Protein AF-W2PLC4-F1 (afdb_monomer_lite)

pLDDT: mean 83.13, std 13.4, range [34.53, 96.44]

Secondary structure (DSSP, 8-state):
--S--HHHHHHHHHHHHHHHHHHSS-SSSPPPSS-HHHHHHHHHHHHHH-S-HHHHHHTTT--HHHHHHHHHHHHHHHHHHHIIIIIIHHHHHT-HHHHHHTT-S-SS-TTEEEE------SS---SS-HHHHHHHHHHTTBPPTTTTTS----TTTTT-TTB-EEE--GGGTTGGGTS-EE-PPPPPTT-SS--HHHHHHHHHHHHHHHHHHT-

Organism: Phytophthora nicotianae (strain INRA-310) (NCBI:txid761204)

Foldseek 3Di:
DAPDDPVRLVVVCVLCVVQQVVPAQDDDDDGDPDDSSVLVVLLRQCLRVVDQLVVSCVVVVHDSVVNVVSSVVNCVSCVVVCCVCVPVVVLVVDALVNCVVVVNAQDLASLAPEEDDDPPPPNDQPPDDPVVSVCVVFVSFFHDPVRLPPDHPGPPCVVVSRGGEYLYEPVPPPCVVVGRYQYQDDDDVPDPDDDPVSVVSNVSSVVSNVVVVPD

Sequence (215 aa):
MCNFAPIEFERLWELSEDHVLSKWGVGRGKKCKTSPKDVLFMMLAALKHCGNWETVSSMFDMDASAFQKMIKKYIDMYEPFLYTHLVKGHEALWSMKKITVIGHAFANYPCARYATDVTFQHAVRPTGNFHEVMKYFITSVAKQQDEGTLYDDGPDVDNFEAFWGVLVDNGYQGLGDEYRTIQPKKKAKGKLTLSPSERDENDKITHDRVIVENF

Radius of gyration: 21.79 Å; chains: 1; bounding box: 50×40×66 Å

Structure (mmCIF, N/CA/C/O backbone):
data_AF-W2PLC4-F1
#
_entry.id   AF-W2PLC4-F1
#
loop_
_atom_site.group_PDB
_atom_site.id
_atom_site.type_symbol
_atom_site.label_atom_id
_atom_site.label_alt_id
_atom_site.label_comp_id
_atom_site.label_asym_id
_atom_site.label_entity_id
_atom_site.label_seq_id
_atom_site.pdbx_PDB_ins_code
_atom_site.Cartn_x
_atom_site.Cartn_y
_atom_site.Cartn_z
_atom_site.occupancy
_atom_site.B_iso_or_equiv
_atom_site.auth_seq_id
_atom_site.auth_comp_id
_atom_site.auth_asym_id
_atom_site.auth_atom_id
_atom_site.pdbx_PDB_model_num
ATOM 1 N N . MET A 1 1 ? -19.221 7.335 2.565 1.00 65.69 1 MET A N 1
ATOM 2 C CA . MET A 1 1 ? -18.456 7.466 3.824 1.00 65.69 1 MET A CA 1
ATOM 3 C C . MET A 1 1 ? -17.093 6.794 3.704 1.00 65.69 1 MET A C 1
ATOM 5 O O . MET A 1 1 ? -16.105 7.441 4.001 1.00 65.69 1 MET A O 1
ATOM 9 N N . CYS A 1 2 ? -16.991 5.572 3.172 1.00 75.06 2 CYS A N 1
ATOM 10 C CA . CYS A 1 2 ? -15.728 4.994 2.686 1.00 75.06 2 CYS A CA 1
ATOM 11 C C . CYS A 1 2 ? -15.908 4.438 1.257 1.00 75.06 2 CYS A C 1
ATOM 13 O O . CYS A 1 2 ? -17.041 4.334 0.788 1.00 75.06 2 CYS A O 1
ATOM 15 N N . ASN A 1 3 ? -14.809 4.137 0.558 1.00 83.75 3 ASN A N 1
ATOM 16 C CA . ASN A 1 3 ? -14.821 3.623 -0.823 1.00 83.75 3 ASN A CA 1
ATOM 17 C C . ASN A 1 3 ? -14.897 2.082 -0.904 1.00 83.75 3 ASN A C 1
ATOM 19 O O . ASN A 1 3 ? -14.655 1.530 -1.967 1.00 83.75 3 ASN A O 1
ATOM 23 N N . PHE A 1 4 ? -15.205 1.398 0.200 1.00 85.69 4 PHE A N 1
ATOM 24 C CA . PHE A 1 4 ? -15.291 -0.062 0.238 1.00 85.69 4 PHE A CA 1
ATOM 25 C C . PHE A 1 4 ? -16.690 -0.522 -0.175 1.00 85.69 4 PHE A C 1
ATOM 27 O O . PHE A 1 4 ? -17.692 -0.047 0.369 1.00 85.69 4 PHE A O 1
ATOM 34 N N . ALA A 1 5 ? -16.765 -1.491 -1.083 1.00 91.50 5 ALA A N 1
ATOM 35 C CA . ALA A 1 5 ? -17.963 -2.292 -1.263 1.00 91.50 5 ALA A CA 1
ATOM 36 C C . ALA A 1 5 ? -18.246 -3.104 0.018 1.00 91.50 5 ALA A C 1
ATOM 38 O O . ALA A 1 5 ? -17.311 -3.448 0.750 1.00 91.50 5 ALA A O 1
ATOM 39 N N . PRO A 1 6 ? -19.510 -3.481 0.291 1.00 92.56 6 PRO A N 1
ATOM 40 C CA . PRO A 1 6 ? -19.850 -4.240 1.495 1.00 92.56 6 PRO A CA 1
ATOM 41 C C . PRO A 1 6 ? -18.998 -5.501 1.673 1.00 92.56 6 PRO A C 1
ATOM 43 O O . PRO A 1 6 ? -18.487 -5.749 2.757 1.00 92.56 6 PRO A O 1
ATOM 46 N N . ILE A 1 7 ? -18.760 -6.251 0.593 1.00 93.44 7 ILE A N 1
ATOM 47 C CA . ILE A 1 7 ? -17.943 -7.470 0.635 1.00 93.44 7 ILE A CA 1
ATOM 48 C C . ILE A 1 7 ? -16.467 -7.202 0.959 1.00 93.44 7 ILE A C 1
ATOM 50 O O . ILE A 1 7 ? -15.821 -8.012 1.614 1.00 93.44 7 ILE A O 1
ATOM 54 N N . GLU A 1 8 ? -15.920 -6.070 0.519 1.00 93.12 8 GLU A N 1
ATOM 55 C CA . GLU A 1 8 ? -14.532 -5.699 0.804 1.00 93.12 8 GLU A CA 1
ATOM 56 C C . GLU A 1 8 ? -14.377 -5.300 2.270 1.00 93.12 8 GLU A C 1
ATOM 58 O O . GLU A 1 8 ? -13.401 -5.677 2.917 1.00 93.12 8 GLU A O 1
ATOM 63 N N . PHE A 1 9 ? -15.370 -4.589 2.811 1.00 94.94 9 PHE A N 1
ATOM 64 C CA . PHE A 1 9 ? -15.421 -4.264 4.230 1.00 94.94 9 PHE A CA 1
ATOM 65 C C . PHE A 1 9 ? -15.546 -5.521 5.098 1.00 94.94 9 PHE A C 1
ATOM 67 O O . PHE A 1 9 ? -14.828 -5.647 6.088 1.00 94.94 9 PHE A O 1
ATOM 74 N N . GLU A 1 10 ? -16.405 -6.468 4.713 1.00 96.25 10 GLU A N 1
ATOM 75 C CA . GLU A 1 10 ? -16.546 -7.740 5.428 1.00 96.25 10 GLU A CA 1
ATOM 76 C C . GLU A 1 10 ? -15.239 -8.535 5.432 1.00 96.25 10 GLU A C 1
ATOM 78 O O . GLU A 1 10 ? -14.791 -8.952 6.493 1.00 96.25 10 GLU A O 1
ATOM 83 N N . ARG A 1 11 ? -14.548 -8.642 4.291 1.00 95.06 11 ARG A N 1
ATOM 84 C CA . ARG A 1 11 ? -13.235 -9.307 4.221 1.00 95.06 11 ARG A CA 1
ATOM 85 C C . ARG A 1 11 ? -12.191 -8.655 5.124 1.00 95.06 11 ARG A C 1
ATOM 87 O O . ARG A 1 11 ? -11.394 -9.350 5.748 1.00 95.06 11 ARG A O 1
ATOM 94 N N . LEU A 1 12 ? -12.179 -7.323 5.200 1.00 94.25 12 LEU A N 1
ATOM 95 C CA . LEU A 1 12 ? -11.273 -6.599 6.092 1.00 94.25 12 LEU A CA 1
ATOM 96 C C . LEU A 1 12 ? -11.616 -6.847 7.570 1.00 94.25 12 LEU A C 1
ATOM 98 O O . LEU A 1 12 ? -10.715 -6.994 8.402 1.00 94.25 12 LEU A O 1
ATOM 102 N N . TRP A 1 13 ? -12.907 -6.907 7.902 1.00 96.12 13 TRP A N 1
ATOM 103 C CA . TRP A 1 13 ? -13.355 -7.272 9.241 1.00 96.12 13 TRP A CA 1
ATOM 104 C C . TRP A 1 13 ? -12.944 -8.705 9.585 1.00 96.12 13 TRP A C 1
ATOM 106 O O . TRP A 1 13 ? -12.234 -8.885 10.565 1.00 96.12 13 TRP A O 1
ATOM 116 N N . GLU A 1 14 ? -13.287 -9.691 8.755 1.00 96.44 14 GLU A N 1
ATOM 117 C CA . GLU A 1 14 ? -12.943 -11.110 8.942 1.00 96.44 14 GLU A CA 1
ATOM 118 C C . GLU A 1 14 ? -11.436 -11.323 9.129 1.00 96.44 14 GLU A C 1
ATOM 120 O O . GLU A 1 14 ? -11.017 -12.062 10.016 1.00 96.44 14 GLU A O 1
ATOM 125 N N . LEU A 1 15 ? -10.606 -10.622 8.348 1.00 95.00 15 LEU A N 1
ATOM 126 C CA . LEU A 1 15 ? -9.149 -10.673 8.483 1.00 95.00 15 LEU A CA 1
ATOM 127 C C . LEU A 1 15 ? -8.672 -10.260 9.884 1.00 95.00 15 LEU A C 1
ATOM 129 O O . LEU A 1 15 ? -7.647 -10.747 10.354 1.00 95.00 15 LEU A O 1
ATOM 133 N N . SER A 1 16 ? -9.366 -9.321 10.525 1.00 95.31 16 SER A N 1
ATOM 134 C CA . SER A 1 16 ? -8.874 -8.618 11.711 1.00 95.31 16 SER A CA 1
ATOM 135 C C . SER A 1 16 ? -9.719 -8.808 12.969 1.00 95.31 16 SER A C 1
ATOM 137 O O . SER A 1 16 ? -9.321 -8.341 14.037 1.00 95.31 16 SER A O 1
ATOM 139 N N . GLU A 1 17 ? -10.848 -9.506 12.872 1.00 95.69 17 GLU A N 1
ATOM 140 C CA . GLU A 1 17 ? -11.846 -9.661 13.929 1.00 95.69 17 GLU A CA 1
ATOM 141 C C . GLU A 1 17 ? -11.224 -10.190 15.223 1.00 95.69 17 GLU A C 1
ATOM 143 O O . GLU A 1 17 ? -11.310 -9.528 16.259 1.00 95.69 1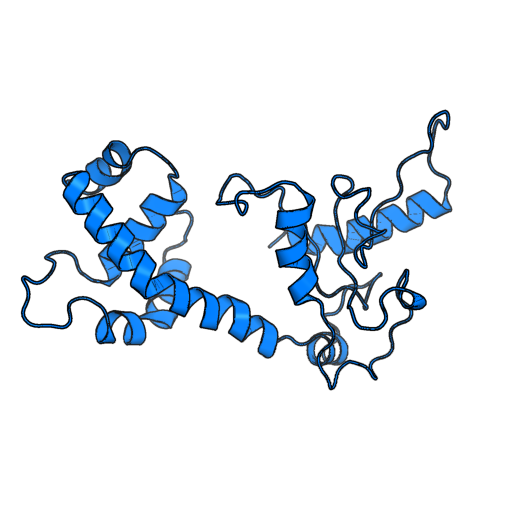7 GLU A O 1
ATOM 148 N N . ASP A 1 18 ? -10.506 -11.312 15.157 1.00 95.38 18 ASP A N 1
ATOM 149 C CA . ASP A 1 18 ? -9.844 -11.914 16.320 1.00 95.38 18 ASP A CA 1
ATOM 150 C C . ASP A 1 18 ? -8.855 -10.945 16.987 1.00 95.38 18 ASP A C 1
ATOM 152 O O . ASP A 1 18 ? -8.790 -10.820 18.218 1.00 95.38 18 ASP A O 1
ATOM 156 N N . HIS A 1 19 ? -8.101 -10.199 16.176 1.00 95.56 19 HIS A N 1
ATOM 157 C CA . HIS A 1 19 ? -7.166 -9.202 16.680 1.00 95.56 19 HIS A CA 1
ATOM 158 C C . HIS A 1 19 ? -7.904 -8.073 17.403 1.00 95.56 19 HIS A C 1
ATOM 160 O O . HIS A 1 19 ? -7.582 -7.752 18.549 1.00 95.56 19 HIS A O 1
ATOM 166 N N . VAL A 1 20 ? -8.924 -7.502 16.762 1.00 95.25 20 VAL A N 1
ATOM 167 C CA . VAL A 1 20 ? -9.714 -6.404 17.318 1.00 95.25 20 VAL A CA 1
ATOM 168 C C . VAL A 1 20 ? -10.407 -6.844 18.604 1.00 95.25 20 VAL A C 1
ATOM 170 O O . VAL A 1 20 ? -10.318 -6.137 19.605 1.00 95.25 20 VAL A O 1
ATOM 173 N N . LEU A 1 21 ? -11.055 -8.009 18.628 1.00 93.12 21 LEU A N 1
ATOM 174 C CA . LEU A 1 21 ? -11.776 -8.503 19.803 1.00 93.12 21 LEU A CA 1
ATOM 175 C C . LEU A 1 21 ? -10.843 -8.822 20.980 1.00 93.12 21 LEU A C 1
ATOM 177 O O . LEU A 1 21 ? -11.229 -8.633 22.134 1.00 93.12 21 LEU A O 1
ATOM 181 N N . SER A 1 22 ? -9.600 -9.237 20.713 1.00 93.69 22 SER A N 1
ATOM 182 C CA . SER A 1 22 ? -8.605 -9.497 21.764 1.00 93.69 22 SER A CA 1
ATOM 183 C C . SER A 1 22 ? -7.968 -8.231 22.359 1.00 93.69 22 SER A C 1
ATOM 185 O O . SER A 1 22 ? -7.401 -8.284 23.453 1.00 93.69 22 SER A O 1
ATOM 187 N N . LYS A 1 23 ? -8.042 -7.087 21.664 1.00 92.38 23 LYS A N 1
ATOM 188 C CA . LYS A 1 23 ? -7.308 -5.851 22.012 1.00 92.38 23 LYS A CA 1
ATOM 189 C C . LYS A 1 23 ? -8.212 -4.656 22.306 1.00 92.38 23 LYS A C 1
ATOM 191 O O . LYS A 1 23 ? -7.836 -3.768 23.074 1.00 92.38 23 LYS A O 1
ATOM 196 N N . TRP A 1 24 ? -9.394 -4.592 21.704 1.00 91.00 24 TRP A N 1
ATOM 197 C CA . TRP A 1 24 ? -10.309 -3.462 21.816 1.00 91.00 24 TRP A CA 1
ATOM 198 C C . TRP A 1 24 ? -11.347 -3.678 22.913 1.00 91.00 24 TRP A C 1
ATOM 200 O O . TRP A 1 24 ? -11.981 -4.721 23.012 1.00 91.00 24 TRP A O 1
ATOM 210 N N . GLY A 1 25 ? -11.555 -2.661 23.754 1.00 82.75 25 GLY A N 1
ATOM 211 C CA . GLY A 1 25 ? -12.550 -2.733 24.831 1.00 82.75 25 GLY A CA 1
ATOM 212 C C . GLY A 1 25 ? -12.204 -3.722 25.953 1.00 82.75 25 GLY A C 1
ATOM 213 O O . GLY A 1 25 ? -13.050 -3.980 26.811 1.00 82.75 25 GLY A O 1
ATOM 214 N N . VAL A 1 26 ? -10.972 -4.239 25.973 1.00 80.50 26 VAL A N 1
ATOM 215 C CA . VAL A 1 26 ? -10.443 -5.082 27.049 1.00 80.50 26 VAL A CA 1
ATOM 216 C C . VAL A 1 26 ? -10.025 -4.225 28.251 1.00 80.50 26 VAL A C 1
ATOM 218 O O . VAL A 1 26 ? -9.486 -3.127 28.099 1.00 80.50 26 VAL A O 1
ATOM 221 N N . GLY A 1 27 ? -10.303 -4.704 29.467 1.00 75.44 27 GLY A N 1
ATOM 222 C CA . GLY A 1 27 ? -9.963 -4.026 30.725 1.00 75.44 27 GLY A CA 1
ATOM 223 C C . GLY A 1 27 ? -11.170 -3.609 31.575 1.00 75.44 27 GLY A C 1
ATOM 224 O O . GLY A 1 27 ? -12.320 -3.900 31.259 1.00 75.44 27 GLY A O 1
ATOM 225 N N . ARG A 1 28 ? -10.892 -2.940 32.703 1.00 69.56 28 ARG A N 1
ATOM 226 C CA . ARG A 1 28 ? -11.896 -2.585 33.733 1.00 69.56 28 ARG A CA 1
ATOM 227 C C . ARG A 1 28 ? -12.587 -1.230 33.511 1.00 69.56 28 ARG A C 1
ATOM 229 O O . ARG A 1 28 ? -13.390 -0.813 34.339 1.00 69.56 28 ARG A O 1
ATOM 236 N N . GLY A 1 29 ? -12.249 -0.520 32.435 1.00 72.50 29 GLY A N 1
ATOM 237 C CA . GLY A 1 29 ? -12.806 0.799 32.129 1.00 72.50 29 GLY A CA 1
ATOM 238 C C . GLY A 1 29 ? -14.229 0.748 31.567 1.00 72.50 29 GLY A C 1
ATOM 239 O O . GLY A 1 29 ? -14.753 -0.310 31.219 1.00 72.50 29 GLY A O 1
ATOM 240 N N . LYS A 1 30 ? -14.849 1.926 31.428 1.00 75.00 30 LYS A N 1
ATOM 241 C CA . LYS A 1 30 ? -16.143 2.078 30.750 1.00 75.00 30 LYS A CA 1
ATOM 242 C C . LYS A 1 30 ? -16.048 1.531 29.322 1.00 75.00 30 LYS A C 1
ATOM 244 O O . LYS A 1 30 ? -15.222 1.997 28.537 1.00 75.00 30 LYS A O 1
ATOM 249 N N . LYS A 1 31 ? -16.905 0.564 28.990 1.00 75.50 31 LYS A N 1
ATOM 250 C CA . LYS A 1 31 ? -16.971 -0.014 27.643 1.00 75.50 31 LYS A CA 1
ATOM 251 C C . LYS A 1 31 ? -17.483 1.016 26.634 1.00 75.50 31 LYS A C 1
ATOM 253 O O . LYS A 1 31 ? -18.339 1.843 26.959 1.00 75.50 31 LYS A O 1
ATOM 258 N N . CYS A 1 32 ? -16.943 0.963 25.416 1.00 77.00 32 CYS A N 1
ATOM 259 C CA . CYS A 1 32 ? -17.459 1.754 24.305 1.00 77.00 32 CYS A CA 1
ATOM 260 C C . CYS A 1 32 ? -18.876 1.271 23.961 1.00 77.00 32 CYS A C 1
ATOM 262 O O . CYS A 1 32 ? -19.129 0.068 23.992 1.00 77.00 32 CYS A O 1
ATOM 264 N N . LYS A 1 33 ? -19.798 2.197 23.675 1.00 84.06 33 LYS A N 1
ATOM 265 C CA . LYS A 1 33 ? -21.169 1.850 23.259 1.00 84.06 33 LYS A CA 1
ATOM 266 C C . LYS A 1 33 ? -21.223 1.357 21.811 1.00 84.06 33 LYS A C 1
ATOM 268 O O . LYS A 1 33 ? -22.111 0.593 21.462 1.00 84.06 33 LYS A O 1
ATOM 273 N N . THR A 1 34 ? -20.278 1.815 21.000 1.00 89.19 34 THR A N 1
ATOM 274 C CA . THR A 1 34 ? -20.124 1.475 19.588 1.00 89.19 34 THR A CA 1
ATOM 275 C C . THR A 1 34 ? -19.432 0.123 19.454 1.00 89.19 34 THR A C 1
ATOM 277 O O . THR A 1 34 ? -18.439 -0.126 20.150 1.00 89.19 34 THR A O 1
ATOM 280 N N . SER A 1 35 ? -19.938 -0.751 18.578 1.00 92.88 35 SER A N 1
ATOM 281 C CA . SER A 1 35 ? -19.323 -2.063 18.367 1.00 92.88 35 SER A CA 1
ATOM 282 C C . SER A 1 35 ? -17.926 -1.914 17.740 1.00 92.88 35 SER A C 1
ATOM 284 O O . SER A 1 35 ? -17.678 -0.943 17.024 1.00 92.88 35 SER A O 1
ATOM 286 N N . PRO A 1 36 ? -16.983 -2.845 17.974 1.00 94.44 36 PRO A N 1
ATOM 287 C CA . PRO A 1 36 ? -15.637 -2.731 17.410 1.00 94.44 36 PRO A CA 1
ATOM 288 C C . PRO A 1 36 ? -15.619 -2.701 15.872 1.00 94.44 36 PRO A C 1
ATOM 290 O O . PRO A 1 36 ? -14.762 -2.032 15.295 1.00 94.44 36 PRO A O 1
ATOM 293 N N . LYS A 1 37 ? -16.581 -3.376 15.227 1.00 95.62 37 LYS A N 1
ATOM 294 C CA . LYS A 1 37 ? -16.782 -3.369 13.772 1.00 95.62 37 LYS A CA 1
ATOM 295 C C . LYS A 1 37 ? -17.304 -2.022 13.270 1.00 95.62 37 LYS A C 1
ATOM 297 O O . LYS A 1 37 ? -16.815 -1.506 12.270 1.00 95.62 37 LYS A O 1
ATOM 302 N N . ASP A 1 38 ? -18.218 -1.392 14.004 1.00 95.19 38 ASP A N 1
ATOM 303 C CA . ASP A 1 38 ? -18.672 -0.037 13.673 1.00 95.19 38 ASP A CA 1
ATOM 304 C C . ASP A 1 38 ? -17.541 0.984 13.849 1.00 95.19 38 ASP A C 1
ATOM 306 O O . ASP A 1 38 ? -17.402 1.893 13.035 1.00 95.19 38 ASP A O 1
ATOM 310 N N . VAL A 1 39 ? -16.682 0.824 14.867 1.00 95.38 39 VAL A N 1
ATOM 311 C CA . VAL A 1 39 ? -15.502 1.693 15.034 1.00 95.38 39 VAL A CA 1
ATOM 312 C C . VAL A 1 39 ? -14.516 1.520 13.871 1.00 95.38 39 VAL A C 1
ATOM 314 O O . VAL A 1 39 ? -13.957 2.521 13.422 1.00 95.38 39 VAL A O 1
ATOM 317 N N . LEU A 1 40 ? -14.348 0.304 13.329 1.00 95.62 40 LEU A N 1
ATOM 318 C CA . LEU A 1 40 ? -13.584 0.083 12.093 1.00 95.62 40 LEU A CA 1
ATOM 319 C C . LEU A 1 40 ? -14.184 0.884 10.930 1.00 95.62 40 LEU A C 1
ATOM 321 O O . LEU A 1 40 ? -13.466 1.622 10.258 1.00 95.62 40 LEU A O 1
ATOM 325 N N . PHE A 1 41 ? -15.500 0.803 10.724 1.00 94.75 41 PHE A N 1
ATOM 326 C CA . PHE A 1 41 ? -16.177 1.566 9.673 1.00 94.75 41 PHE A CA 1
ATOM 327 C C . PHE A 1 41 ? -16.016 3.083 9.855 1.00 94.75 41 PHE A C 1
ATOM 329 O O . PHE A 1 41 ? -15.687 3.796 8.905 1.00 94.75 41 PHE A O 1
ATOM 336 N N . MET A 1 42 ? -16.184 3.581 11.083 1.00 94.69 42 MET A N 1
ATOM 337 C CA . MET A 1 42 ? -15.988 4.994 11.421 1.00 94.69 42 MET A CA 1
ATOM 338 C C . MET A 1 42 ? -14.546 5.451 11.177 1.00 94.69 42 MET A C 1
ATOM 340 O O . MET A 1 42 ? -14.330 6.561 10.691 1.00 94.69 42 MET A O 1
ATOM 344 N N . MET A 1 43 ? -13.557 4.605 11.483 1.00 94.25 43 MET A N 1
ATOM 345 C CA . MET A 1 43 ? -12.146 4.879 11.215 1.00 94.25 43 MET A CA 1
ATOM 346 C C . MET A 1 43 ? -11.887 4.981 9.709 1.00 94.25 43 MET A C 1
ATOM 348 O O . MET A 1 43 ? -11.313 5.974 9.264 1.00 94.25 43 MET A O 1
ATOM 352 N N . LEU A 1 44 ? -12.381 4.029 8.910 1.00 92.75 44 LEU A N 1
ATOM 353 C CA . LEU A 1 44 ? -12.249 4.067 7.449 1.00 92.75 44 LEU A CA 1
ATOM 354 C C . LEU A 1 44 ? -12.939 5.295 6.846 1.00 92.75 44 LEU A C 1
ATOM 356 O O . LEU A 1 44 ? -12.414 5.907 5.917 1.00 92.75 44 LEU A O 1
ATOM 360 N N . ALA A 1 45 ? -14.093 5.689 7.389 1.00 90.62 45 ALA A N 1
ATOM 361 C CA . ALA A 1 45 ? -14.778 6.907 6.978 1.00 90.62 45 ALA A CA 1
ATOM 362 C C . ALA A 1 45 ? -13.966 8.167 7.317 1.00 90.62 45 ALA A C 1
ATOM 364 O O . ALA A 1 45 ? -13.809 9.047 6.470 1.00 90.62 45 ALA A O 1
ATOM 365 N N . ALA A 1 46 ? -13.392 8.236 8.522 1.00 90.75 46 ALA A N 1
ATOM 366 C CA . ALA A 1 46 ? -12.527 9.339 8.929 1.00 90.75 46 ALA A CA 1
ATOM 367 C C . ALA A 1 46 ? -11.277 9.453 8.047 1.00 90.75 46 ALA A C 1
ATOM 369 O O . ALA A 1 46 ? -10.939 10.553 7.610 1.00 90.75 46 ALA A O 1
ATOM 370 N N . LEU A 1 47 ? -10.636 8.323 7.728 1.00 87.81 47 LEU A N 1
ATOM 371 C CA . LEU A 1 47 ? -9.488 8.284 6.823 1.00 87.81 47 LEU A CA 1
ATOM 372 C C . LEU A 1 47 ? -9.867 8.665 5.392 1.00 87.81 47 LEU A C 1
ATOM 374 O O . LEU A 1 47 ? -9.112 9.371 4.740 1.00 87.81 47 LEU A O 1
ATOM 378 N N . LYS A 1 48 ? -11.037 8.257 4.889 1.00 84.94 48 LYS A N 1
ATOM 379 C CA . LYS A 1 48 ? -11.466 8.628 3.533 1.00 84.94 48 LYS A CA 1
ATOM 380 C C . LYS A 1 48 ? -11.730 10.126 3.398 1.00 84.94 48 LYS A C 1
ATOM 382 O O . LYS A 1 48 ? -11.442 10.711 2.355 1.00 84.94 48 LYS A O 1
ATOM 387 N N . HIS A 1 49 ? -12.335 10.726 4.417 1.00 79.69 49 HIS A N 1
ATOM 388 C CA . HIS A 1 49 ? -12.778 12.111 4.354 1.00 79.69 49 HIS A CA 1
ATOM 389 C C . HIS A 1 49 ? -11.687 13.130 4.718 1.00 79.69 49 HIS A C 1
ATOM 391 O O . HIS A 1 49 ? -11.964 14.315 4.553 1.00 79.69 49 HIS A O 1
ATOM 397 N N . CYS A 1 50 ? -10.483 12.688 5.146 1.00 65.75 50 CYS A N 1
ATOM 398 C CA . CYS A 1 50 ? -9.242 13.470 5.359 1.00 65.75 50 CYS A CA 1
ATOM 399 C C . CYS A 1 50 ? -9.459 14.952 5.725 1.00 65.75 50 CYS A C 1
ATOM 401 O O . CYS A 1 50 ? -8.825 15.850 5.173 1.00 65.75 50 CYS A O 1
ATOM 403 N N . GLY A 1 51 ? -10.388 15.213 6.639 1.00 71.50 51 GLY A N 1
ATOM 404 C CA . GLY A 1 51 ? -10.971 16.534 6.820 1.00 71.50 51 GLY A CA 1
ATOM 405 C C . GLY A 1 51 ? -11.156 16.869 8.285 1.00 71.50 51 GLY A C 1
ATOM 406 O O . GLY A 1 51 ? -10.555 16.264 9.173 1.00 71.50 51 GLY A O 1
ATOM 407 N N . ASN A 1 52 ? -12.002 17.857 8.539 1.00 83.50 52 ASN A N 1
ATOM 408 C CA . ASN A 1 52 ? -12.292 18.281 9.892 1.00 83.50 52 ASN A CA 1
ATOM 409 C C . ASN A 1 52 ? -13.016 17.166 10.687 1.00 83.50 52 ASN A C 1
ATOM 411 O O . ASN A 1 52 ? -14.011 16.607 10.214 1.00 83.50 52 ASN A O 1
ATOM 415 N N . TRP A 1 53 ? -12.537 16.873 11.905 1.00 91.06 53 TRP A N 1
ATOM 416 C CA . TRP A 1 53 ? -13.160 15.939 12.847 1.00 91.06 53 TRP A CA 1
ATOM 417 C C . TRP A 1 53 ? -14.630 16.268 13.107 1.00 91.06 53 TRP A C 1
ATOM 419 O O . TRP A 1 53 ? -15.423 15.336 13.203 1.00 91.06 53 TRP A O 1
ATOM 429 N N . GLU A 1 54 ? -15.005 17.553 13.147 1.00 90.88 54 GLU A N 1
ATOM 430 C CA . GLU A 1 54 ? -16.404 17.970 13.318 1.00 90.88 54 GLU A CA 1
ATOM 431 C C . GLU A 1 54 ? -17.308 17.483 12.176 1.00 90.88 54 GLU A C 1
ATOM 433 O O . GLU A 1 54 ? -18.435 17.047 12.408 1.00 90.88 54 GLU A O 1
ATOM 438 N N . THR A 1 55 ? -16.816 17.512 10.935 1.00 89.56 55 THR A N 1
ATOM 439 C CA . THR A 1 55 ? -17.592 17.061 9.774 1.00 89.56 55 THR A CA 1
ATOM 440 C C . THR A 1 55 ? -17.844 15.563 9.849 1.00 89.56 55 THR A C 1
ATOM 442 O O . THR A 1 55 ? -18.983 15.125 9.708 1.00 89.56 55 THR A O 1
ATOM 445 N N . VAL A 1 56 ? -16.804 14.769 10.104 1.00 89.75 56 VAL A N 1
ATOM 446 C CA . VAL A 1 56 ? -16.944 13.308 10.128 1.00 89.75 56 VAL A CA 1
ATOM 447 C C . VAL A 1 56 ? -17.724 12.852 11.360 1.00 89.75 56 VAL A C 1
ATOM 449 O O . VAL A 1 56 ? -18.575 11.978 11.238 1.00 89.75 56 VAL A O 1
ATOM 452 N N . SER A 1 57 ? -17.501 13.455 12.533 1.00 92.94 57 SER A N 1
ATOM 453 C CA . SER A 1 57 ? -18.211 13.058 13.754 1.00 92.94 57 SER A CA 1
ATOM 454 C C . SER A 1 57 ? -19.712 13.346 13.674 1.00 92.94 57 SER A C 1
ATOM 456 O O . SER A 1 57 ? -20.504 12.559 14.193 1.00 92.94 57 SER A O 1
ATOM 458 N N . SER A 1 58 ? -20.108 14.418 12.973 1.00 92.69 58 SER A N 1
ATOM 459 C CA . SER A 1 58 ? -21.519 14.744 12.732 1.00 92.69 58 SER A CA 1
ATOM 460 C C . SER A 1 58 ? -22.261 13.665 11.934 1.00 92.69 58 SER A C 1
ATOM 462 O O . SER A 1 58 ? -23.442 13.450 12.174 1.00 92.69 58 SER A O 1
ATOM 464 N N . MET A 1 59 ? -21.575 12.918 11.056 1.00 91.12 59 MET A N 1
ATOM 465 C CA . MET A 1 59 ? -22.183 11.813 10.293 1.00 91.12 59 MET A CA 1
ATOM 466 C C . MET A 1 59 ? -22.569 10.618 11.174 1.00 91.12 59 MET A C 1
ATOM 468 O O . MET A 1 59 ? -23.345 9.767 10.746 1.00 91.12 59 MET A O 1
ATOM 472 N N . PHE A 1 60 ? -22.002 10.539 12.379 1.00 92.00 60 PHE A N 1
ATOM 473 C CA . PHE A 1 60 ? -22.212 9.455 13.336 1.00 92.00 60 PHE A CA 1
ATOM 474 C C . PHE A 1 60 ? -22.902 9.931 14.622 1.00 92.00 60 PHE A C 1
ATOM 476 O O . PHE A 1 60 ? -22.927 9.186 15.600 1.00 92.00 60 PHE A O 1
ATOM 483 N N . ASP A 1 61 ? -23.415 11.167 14.644 1.00 93.44 61 ASP A N 1
ATOM 484 C CA . ASP A 1 61 ? -24.042 11.789 15.817 1.00 93.44 61 ASP A CA 1
ATOM 485 C C . ASP A 1 61 ? -23.149 11.749 17.075 1.00 93.44 61 ASP A C 1
ATOM 487 O O . ASP A 1 61 ? -23.603 11.528 18.202 1.00 93.44 61 ASP A O 1
ATOM 491 N N . MET A 1 62 ? -21.840 11.952 16.885 1.00 93.38 62 MET A N 1
ATOM 492 C CA . MET A 1 62 ? -20.849 11.952 17.961 1.00 93.38 62 MET A CA 1
ATOM 493 C C . MET A 1 62 ? -20.229 13.333 18.168 1.00 93.38 62 MET A C 1
ATOM 495 O O . MET A 1 62 ? -19.934 14.066 17.222 1.00 93.38 62 MET A O 1
ATOM 499 N N . ASP A 1 63 ? -19.940 13.648 19.432 1.00 94.44 63 ASP A N 1
ATOM 500 C CA . ASP A 1 63 ? -19.065 14.766 19.781 1.00 94.44 63 ASP A CA 1
ATOM 501 C C . ASP A 1 63 ? -17.683 14.591 19.129 1.00 94.44 63 ASP A C 1
ATOM 503 O O . ASP A 1 63 ? -17.095 13.506 19.182 1.00 94.44 63 ASP A O 1
ATOM 507 N N . ALA A 1 64 ? -17.149 15.666 18.546 1.00 93.31 64 ALA A N 1
ATOM 508 C CA . ALA A 1 64 ? -15.900 15.634 17.790 1.00 93.31 64 ALA A CA 1
ATOM 509 C C . ALA A 1 64 ? -14.698 15.207 18.649 1.00 93.31 64 ALA A C 1
ATOM 511 O O . ALA A 1 64 ? -13.874 14.407 18.202 1.00 93.31 64 ALA A O 1
ATOM 512 N N . SER A 1 65 ? -14.614 15.664 19.907 1.00 94.06 65 SER A N 1
ATOM 513 C CA . SER A 1 65 ? -13.517 15.288 20.811 1.00 94.06 65 SER A CA 1
ATOM 514 C C . SER A 1 65 ? -13.585 13.809 21.184 1.00 94.06 65 SER A C 1
ATOM 516 O O . SER A 1 65 ? -12.564 13.113 21.182 1.00 94.06 65 SER A O 1
ATOM 518 N N . ALA A 1 66 ? -14.784 13.313 21.497 1.00 91.94 66 ALA A N 1
ATOM 519 C CA . ALA A 1 66 ? -15.005 11.904 21.800 1.00 91.94 66 ALA A CA 1
ATOM 520 C C . ALA A 1 66 ? -14.714 11.010 20.584 1.00 91.94 66 ALA A C 1
ATOM 522 O O . ALA A 1 66 ? -14.006 10.008 20.721 1.00 91.94 66 ALA A O 1
ATOM 523 N N . PHE A 1 67 ? -15.199 11.400 19.402 1.00 93.94 67 PHE A N 1
ATOM 524 C CA . PHE A 1 67 ? -14.963 10.702 18.141 1.00 93.94 67 PHE A CA 1
ATOM 525 C C . PHE A 1 67 ? -13.469 10.639 17.818 1.00 93.94 67 PHE A C 1
ATOM 527 O O . PHE A 1 67 ? -12.918 9.552 17.669 1.00 93.94 67 PHE A O 1
ATOM 534 N N . GLN A 1 68 ? -12.774 11.779 17.821 1.00 94.62 68 GLN A N 1
ATOM 535 C CA . GLN A 1 68 ? -11.341 11.842 17.543 1.00 94.62 68 GLN A CA 1
ATOM 536 C C . GLN A 1 68 ? -10.532 10.945 18.489 1.00 94.62 68 GLN A C 1
ATOM 538 O O . GLN A 1 68 ? -9.671 10.188 18.039 1.00 94.62 68 GLN A O 1
ATOM 543 N N . LYS A 1 69 ? -10.795 11.010 19.802 1.00 93.62 69 LYS A N 1
ATOM 544 C CA . LYS A 1 69 ? -10.106 10.167 20.795 1.00 93.62 69 LYS A CA 1
ATOM 545 C C . LYS A 1 69 ? -10.355 8.682 20.541 1.00 93.62 69 LYS A C 1
ATOM 547 O O . LYS A 1 69 ? -9.429 7.885 20.667 1.00 93.62 69 LYS A O 1
ATOM 552 N N . MET A 1 70 ? -11.586 8.316 20.184 1.00 94.75 70 MET A N 1
ATOM 553 C CA . MET A 1 70 ? -11.948 6.937 19.869 1.00 94.75 70 MET A CA 1
ATOM 554 C C . MET A 1 70 ? -11.227 6.440 18.613 1.00 94.75 70 MET A C 1
ATOM 556 O O . MET A 1 70 ? -10.598 5.387 18.670 1.00 94.75 70 MET A O 1
ATOM 560 N N . ILE A 1 71 ? -11.264 7.207 17.518 1.00 94.38 71 ILE A N 1
ATOM 561 C CA . ILE A 1 71 ? -10.637 6.823 16.249 1.00 94.38 71 ILE A CA 1
ATOM 562 C C . ILE A 1 71 ? -9.118 6.742 16.381 1.00 94.38 71 ILE A C 1
ATOM 564 O O . ILE A 1 71 ? -8.541 5.744 15.967 1.00 94.38 71 ILE A O 1
ATOM 568 N N . LYS A 1 72 ? -8.466 7.720 17.023 1.00 93.94 72 LYS A N 1
ATOM 569 C CA . LYS A 1 72 ? -7.011 7.676 17.254 1.00 93.94 72 LYS A CA 1
ATOM 570 C C . LYS A 1 72 ? -6.594 6.440 18.044 1.00 93.94 72 LYS A C 1
ATOM 572 O O . LYS A 1 72 ? -5.732 5.697 17.598 1.00 93.94 72 LYS A O 1
ATOM 577 N N . LYS A 1 73 ? -7.283 6.158 19.155 1.00 94.38 73 LYS A N 1
ATOM 578 C CA . LYS A 1 73 ? -7.021 4.956 19.957 1.00 94.38 73 LYS A CA 1
ATOM 579 C C . LYS A 1 73 ? -7.197 3.672 19.139 1.00 94.38 73 LYS A C 1
ATOM 581 O O . LYS A 1 73 ? -6.488 2.698 19.372 1.00 94.38 73 LYS A O 1
ATOM 586 N N . TYR A 1 74 ? -8.177 3.642 18.235 1.00 95.19 74 TYR A N 1
ATOM 587 C CA . TYR A 1 74 ? -8.400 2.490 17.369 1.00 95.19 74 TYR A CA 1
ATOM 588 C C . TYR A 1 74 ? -7.271 2.340 16.347 1.00 95.19 74 TYR A C 1
ATOM 590 O O . TYR A 1 74 ? -6.745 1.243 16.203 1.00 95.19 74 TYR A O 1
ATOM 598 N N . ILE A 1 75 ? -6.850 3.436 15.706 1.00 94.31 75 ILE A N 1
ATOM 599 C CA . ILE A 1 75 ? -5.718 3.461 14.767 1.00 94.31 75 ILE A CA 1
ATOM 600 C C . ILE A 1 75 ? -4.437 2.969 15.447 1.00 94.31 75 ILE A C 1
ATOM 602 O O . ILE A 1 75 ? -3.795 2.079 14.906 1.00 94.31 75 ILE A O 1
ATOM 606 N N . ASP A 1 76 ? -4.112 3.455 16.649 1.00 94.75 76 ASP A N 1
ATOM 607 C CA . ASP A 1 76 ? -2.898 3.048 17.379 1.00 94.75 76 ASP A CA 1
ATOM 608 C C . ASP A 1 76 ? -2.850 1.532 17.660 1.00 94.75 76 ASP A C 1
ATOM 610 O O . ASP A 1 76 ? -1.779 0.935 17.753 1.00 94.75 76 ASP A O 1
ATOM 614 N N . MET A 1 77 ? -4.016 0.896 17.816 1.00 94.94 77 MET A N 1
ATOM 615 C CA . MET A 1 77 ? -4.136 -0.554 17.993 1.00 94.94 77 MET A CA 1
ATOM 616 C C . MET A 1 77 ? -4.101 -1.302 16.654 1.00 94.94 77 MET A C 1
ATOM 618 O O . MET A 1 77 ? -3.488 -2.363 16.565 1.00 94.94 77 MET A O 1
ATOM 622 N N . TYR A 1 78 ? -4.756 -0.752 15.632 1.00 94.88 78 TYR A N 1
ATOM 623 C CA . TYR A 1 78 ? -5.054 -1.433 14.375 1.00 94.88 78 TYR A CA 1
ATOM 624 C C . TYR A 1 78 ? -3.949 -1.294 13.319 1.00 94.88 78 TYR A C 1
ATOM 626 O O . TYR A 1 78 ? -3.708 -2.226 12.555 1.00 94.88 78 TYR A O 1
ATOM 634 N N . GLU A 1 79 ? -3.246 -0.160 13.281 1.00 92.88 79 GLU A N 1
ATOM 635 C CA . GLU A 1 79 ? -2.182 0.120 12.307 1.00 92.88 79 GLU A CA 1
ATOM 636 C C . GLU A 1 79 ? -1.066 -0.938 12.323 1.00 92.88 79 GLU A C 1
ATOM 638 O O . GLU A 1 79 ? -0.777 -1.480 11.250 1.00 92.88 79 GLU A O 1
ATOM 643 N N . PRO A 1 80 ? -0.523 -1.369 13.483 1.00 93.69 80 PRO A N 1
ATOM 644 C CA . PRO A 1 80 ? 0.541 -2.371 13.492 1.00 93.69 80 PRO A CA 1
ATOM 645 C C . PRO A 1 80 ? 0.073 -3.727 12.956 1.00 93.69 80 PRO A C 1
ATOM 647 O O . PRO A 1 80 ? 0.851 -4.473 12.348 1.00 93.69 80 PRO A O 1
ATOM 650 N N . PHE A 1 81 ? -1.206 -4.057 13.176 1.00 94.38 81 PHE A N 1
ATOM 651 C CA . PHE A 1 81 ? -1.825 -5.266 12.649 1.00 94.38 81 PHE A CA 1
ATOM 652 C C . PHE A 1 81 ? -1.929 -5.200 11.125 1.00 94.38 81 PHE A C 1
ATOM 654 O O . PHE A 1 81 ? -1.444 -6.116 10.456 1.00 94.38 81 PHE A O 1
ATOM 661 N N . LEU A 1 82 ? -2.488 -4.113 10.583 1.00 91.06 82 LEU A N 1
ATOM 662 C CA . LEU A 1 82 ? -2.598 -3.913 9.138 1.00 91.06 82 LEU A CA 1
ATOM 663 C C . LEU A 1 82 ? -1.227 -3.946 8.468 1.00 91.06 82 LEU A C 1
ATOM 665 O O . LEU A 1 82 ? -1.045 -4.670 7.494 1.00 91.06 82 LEU A O 1
ATOM 669 N N . TYR A 1 83 ? -0.246 -3.228 9.018 1.00 87.31 83 TYR A N 1
ATOM 670 C CA . TYR A 1 83 ? 1.100 -3.191 8.458 1.00 87.31 83 TYR A CA 1
ATOM 671 C C . TYR A 1 83 ? 1.741 -4.584 8.428 1.00 87.31 83 TYR A C 1
ATOM 673 O O . TYR A 1 83 ? 2.328 -5.005 7.432 1.00 87.31 83 TYR A O 1
ATOM 681 N N . THR A 1 84 ? 1.588 -5.350 9.506 1.00 90.06 84 THR A N 1
ATOM 682 C CA . THR A 1 84 ? 2.161 -6.696 9.580 1.00 90.06 84 THR A CA 1
ATOM 683 C C . THR A 1 84 ? 1.509 -7.658 8.587 1.00 90.06 84 THR A C 1
ATOM 685 O O . THR A 1 84 ? 2.220 -8.402 7.920 1.00 90.06 84 THR A O 1
ATOM 688 N N . HIS A 1 85 ? 0.182 -7.650 8.454 1.00 89.25 85 HIS A N 1
ATOM 689 C CA . HIS A 1 85 ? -0.520 -8.653 7.645 1.00 89.25 85 HIS A CA 1
ATOM 690 C C . HIS A 1 85 ? -0.613 -8.260 6.169 1.00 89.25 85 HIS A C 1
ATOM 692 O O . HIS A 1 85 ? -0.392 -9.100 5.300 1.00 89.25 85 HIS A O 1
ATOM 698 N N . LEU A 1 86 ? -0.894 -6.987 5.879 1.00 85.88 86 LEU A N 1
ATOM 699 C CA . LEU A 1 86 ? -1.112 -6.509 4.514 1.00 85.88 86 LEU A CA 1
ATOM 700 C C . LEU A 1 86 ? 0.175 -6.056 3.824 1.00 85.88 86 LEU A C 1
ATOM 702 O O . LEU A 1 86 ? 0.270 -6.195 2.611 1.00 85.88 86 LEU A O 1
ATOM 706 N N . VAL A 1 87 ? 1.170 -5.552 4.567 1.00 82.12 87 VAL A N 1
ATOM 707 C CA . VAL A 1 87 ? 2.456 -5.130 3.982 1.00 82.12 87 VAL A CA 1
ATOM 708 C C . VAL A 1 87 ? 3.487 -6.244 4.126 1.00 82.12 87 VAL A C 1
ATOM 710 O O . VAL A 1 87 ? 3.820 -6.901 3.143 1.00 82.12 87 VAL A O 1
ATOM 713 N N . LYS A 1 88 ? 3.938 -6.535 5.354 1.00 84.44 88 LYS A N 1
ATOM 714 C CA . LYS A 1 88 ? 5.000 -7.536 5.578 1.00 84.44 88 LYS A CA 1
ATOM 715 C C . LYS A 1 88 ? 4.574 -8.952 5.183 1.00 84.44 88 LYS A C 1
ATOM 717 O O . LYS A 1 88 ? 5.371 -9.714 4.645 1.00 84.44 88 LYS A O 1
ATOM 722 N N . GLY A 1 89 ? 3.317 -9.312 5.445 1.00 85.31 89 GLY A N 1
ATOM 723 C CA . GLY A 1 89 ? 2.761 -10.615 5.083 1.00 85.31 89 GLY A CA 1
ATOM 724 C C . GLY A 1 89 ? 2.765 -10.841 3.572 1.00 85.31 89 GLY A C 1
ATOM 725 O O . GLY A 1 89 ? 3.235 -11.878 3.108 1.00 85.31 89 GLY A O 1
ATOM 726 N N . HIS A 1 90 ? 2.317 -9.854 2.791 1.00 81.00 90 HIS A N 1
ATOM 727 C CA . HIS A 1 90 ? 2.355 -9.932 1.329 1.00 81.00 90 HIS A CA 1
ATOM 728 C C . HIS A 1 90 ? 3.779 -9.892 0.773 1.00 81.00 90 HIS A C 1
ATOM 730 O O . HIS A 1 90 ? 4.077 -10.642 -0.154 1.00 81.00 90 HIS A O 1
ATOM 736 N N . GLU A 1 91 ? 4.662 -9.077 1.351 1.00 79.75 91 GLU A N 1
ATOM 737 C CA . GLU A 1 91 ? 6.078 -9.031 0.978 1.00 79.75 91 GLU A CA 1
ATOM 738 C C . GLU A 1 91 ? 6.741 -10.411 1.116 1.00 79.75 91 GLU A C 1
ATOM 740 O O . GLU A 1 91 ? 7.430 -10.859 0.199 1.00 79.75 91 GLU A O 1
ATOM 745 N N . ALA A 1 92 ? 6.462 -11.124 2.213 1.00 81.88 92 ALA A N 1
ATOM 746 C CA . ALA A 1 92 ? 6.946 -12.484 2.435 1.00 81.88 92 ALA A CA 1
ATOM 747 C C . ALA A 1 92 ? 6.265 -13.523 1.523 1.00 81.88 92 ALA A C 1
ATOM 749 O O . ALA A 1 92 ? 6.913 -14.448 1.035 1.00 81.88 92 ALA A O 1
ATOM 750 N N . LEU A 1 93 ? 4.956 -13.390 1.281 1.00 84.56 93 LEU A N 1
ATOM 751 C CA . LEU A 1 93 ? 4.194 -14.329 0.450 1.00 84.56 93 LEU A CA 1
ATOM 752 C C . LEU A 1 93 ? 4.525 -14.234 -1.037 1.00 84.56 93 LEU A C 1
ATOM 754 O O . LEU A 1 93 ? 4.359 -15.234 -1.739 1.00 84.56 93 LEU A O 1
ATOM 758 N N . TRP A 1 94 ? 4.934 -13.061 -1.512 1.00 85.56 94 TRP A N 1
ATOM 759 C CA . TRP A 1 94 ? 5.152 -12.749 -2.921 1.00 85.56 94 TRP A CA 1
ATOM 760 C C . TRP A 1 94 ? 6.583 -12.286 -3.170 1.00 85.56 94 TRP A C 1
ATOM 762 O O . TRP A 1 94 ? 6.783 -11.217 -3.735 1.00 85.56 94 TRP A O 1
ATOM 772 N N . SER A 1 95 ? 7.576 -13.070 -2.749 1.00 87.88 95 SER A N 1
ATOM 773 C CA . SER A 1 95 ? 8.983 -12.814 -3.085 1.00 87.88 95 SER A CA 1
ATOM 774 C C . SER A 1 95 ? 9.206 -12.776 -4.604 1.00 87.88 95 SER A C 1
ATOM 776 O O . SER A 1 95 ? 8.428 -13.371 -5.362 1.00 87.88 95 SER A O 1
ATOM 778 N N . MET A 1 96 ? 10.273 -12.114 -5.067 1.00 87.75 96 MET A N 1
ATOM 779 C CA . MET A 1 96 ? 10.618 -12.089 -6.496 1.00 87.75 96 MET A CA 1
ATOM 780 C C . MET A 1 96 ? 10.817 -13.489 -7.028 1.00 87.75 96 MET A C 1
ATOM 782 O O . MET A 1 96 ? 10.266 -13.830 -8.068 1.00 87.75 96 MET A O 1
ATOM 786 N N . LYS A 1 97 ? 11.484 -14.346 -6.254 1.00 88.25 97 LYS A N 1
ATOM 787 C CA . LYS A 1 97 ? 11.623 -15.766 -6.582 1.00 88.25 97 LYS A CA 1
ATOM 788 C C . LYS A 1 97 ? 10.291 -16.416 -6.924 1.00 88.25 97 LYS A C 1
ATOM 790 O O . LYS A 1 97 ? 10.173 -17.091 -7.945 1.00 88.25 97 LYS A O 1
ATOM 795 N N . LYS A 1 98 ? 9.283 -16.220 -6.070 1.00 89.62 98 LYS A N 1
ATOM 796 C CA . LYS A 1 98 ? 7.964 -16.803 -6.291 1.00 89.62 98 LYS A CA 1
ATOM 797 C C . LYS A 1 98 ? 7.327 -16.207 -7.533 1.00 89.62 98 LYS A C 1
ATOM 799 O O . LYS A 1 98 ? 6.926 -16.991 -8.381 1.00 89.62 98 LYS A O 1
ATOM 804 N N . ILE A 1 99 ? 7.281 -14.875 -7.644 1.00 89.44 99 ILE A N 1
ATOM 805 C CA . ILE A 1 99 ? 6.697 -14.131 -8.774 1.00 89.44 99 ILE A CA 1
ATOM 806 C C . ILE A 1 99 ? 7.290 -14.595 -10.110 1.00 89.44 99 ILE A C 1
ATOM 808 O O . ILE A 1 99 ? 6.542 -14.880 -11.046 1.00 89.44 99 ILE A O 1
ATOM 812 N N . THR A 1 100 ? 8.614 -14.737 -10.183 1.00 88.31 100 THR A N 1
ATOM 813 C CA . THR A 1 100 ? 9.322 -15.224 -11.370 1.00 88.31 100 THR A CA 1
ATOM 814 C C . THR A 1 100 ? 8.939 -16.666 -11.698 1.00 88.31 100 THR A C 1
ATOM 816 O O . THR A 1 100 ? 8.590 -16.957 -12.839 1.00 88.31 100 THR A O 1
ATOM 819 N N . VAL A 1 101 ? 8.946 -17.570 -10.712 1.00 88.62 101 VAL A N 1
ATOM 820 C CA . VAL A 1 101 ? 8.646 -19.000 -10.926 1.00 88.62 101 VAL A CA 1
ATOM 821 C C . VAL A 1 101 ? 7.223 -19.225 -11.436 1.00 88.62 101 VAL A C 1
ATOM 823 O O . VAL A 1 101 ? 7.004 -20.088 -12.281 1.00 88.62 101 VAL A O 1
ATOM 826 N N . ILE A 1 102 ? 6.254 -18.457 -10.940 1.00 90.31 102 ILE A N 1
ATOM 827 C CA . ILE A 1 102 ? 4.849 -18.582 -11.352 1.00 90.31 102 ILE A CA 1
ATOM 828 C C . ILE A 1 102 ? 4.516 -17.791 -12.627 1.00 90.31 102 ILE A C 1
ATOM 830 O O . ILE A 1 102 ? 3.359 -17.773 -13.032 1.00 90.31 102 ILE A O 1
ATOM 834 N N . GLY A 1 103 ? 5.498 -17.122 -13.244 1.00 88.81 103 GLY A N 1
ATOM 835 C CA . GLY A 1 103 ? 5.303 -16.359 -14.480 1.00 88.81 103 GLY A CA 1
ATOM 836 C C . GLY A 1 103 ? 4.498 -15.068 -14.309 1.00 88.81 103 GLY A C 1
ATOM 837 O O . GLY A 1 103 ? 3.854 -14.628 -15.255 1.00 88.81 103 GLY A O 1
ATOM 838 N N . HIS A 1 104 ? 4.519 -14.467 -13.117 1.00 89.19 104 HIS A N 1
ATOM 839 C CA . HIS A 1 104 ? 3.807 -13.223 -12.802 1.00 89.19 104 HIS A CA 1
ATOM 840 C C . HIS A 1 104 ? 4.726 -11.984 -12.767 1.00 89.19 104 HIS A C 1
ATOM 842 O O . HIS A 1 104 ? 4.297 -10.918 -12.329 1.00 89.19 104 HIS A O 1
ATOM 848 N N . ALA A 1 105 ? 5.988 -12.111 -13.188 1.00 90.56 105 ALA A N 1
ATOM 849 C CA . ALA A 1 105 ? 6.898 -10.972 -13.323 1.00 90.56 105 ALA A CA 1
ATOM 850 C C . ALA A 1 105 ? 6.454 -10.032 -14.461 1.00 90.56 105 ALA A C 1
ATOM 852 O O . ALA A 1 105 ? 5.724 -10.443 -15.366 1.00 90.56 105 ALA A O 1
ATOM 853 N N . PHE A 1 106 ? 6.910 -8.777 -14.431 1.00 90.31 106 PHE A N 1
ATOM 854 C CA . PHE A 1 106 ? 6.653 -7.831 -15.517 1.00 90.31 106 PHE A CA 1
ATOM 855 C C . PHE A 1 106 ? 7.236 -8.332 -16.844 1.00 90.31 106 PHE A C 1
ATOM 857 O O . PHE A 1 106 ? 8.295 -8.960 -16.875 1.00 90.31 106 PHE A O 1
ATOM 864 N N . ALA A 1 107 ? 6.535 -8.053 -17.943 1.00 90.94 107 ALA A N 1
ATOM 865 C CA . ALA A 1 107 ? 6.835 -8.651 -19.239 1.00 90.94 107 ALA A CA 1
ATOM 866 C C . ALA A 1 107 ? 8.139 -8.123 -19.852 1.00 90.94 107 ALA A C 1
ATOM 868 O O . ALA A 1 107 ? 8.901 -8.896 -20.432 1.00 90.94 107 ALA A O 1
ATOM 869 N N . ASN A 1 108 ? 8.395 -6.819 -19.737 1.00 92.38 108 ASN A N 1
ATOM 870 C CA . ASN A 1 108 ? 9.577 -6.171 -20.302 1.00 92.38 108 ASN A CA 1
ATOM 871 C C . ASN A 1 108 ? 10.691 -5.985 -19.268 1.00 92.38 108 ASN A C 1
ATOM 873 O O . ASN A 1 108 ? 11.861 -5.976 -19.645 1.00 92.38 108 ASN A O 1
ATOM 877 N N . TYR A 1 109 ? 10.340 -5.870 -17.983 1.00 91.81 109 TYR A N 1
ATOM 878 C CA . TYR A 1 109 ? 11.297 -5.699 -16.888 1.00 91.81 109 TYR A CA 1
ATOM 879 C C . TYR A 1 109 ? 11.104 -6.726 -15.760 1.00 91.81 109 TYR A C 1
ATOM 881 O O . TYR A 1 109 ? 10.694 -6.354 -14.659 1.00 91.81 109 TYR A O 1
ATOM 889 N N . PRO A 1 110 ? 11.451 -8.014 -15.965 1.00 91.88 110 PRO A N 1
ATOM 890 C CA . PRO A 1 110 ? 11.281 -9.055 -14.946 1.00 91.88 110 PRO A CA 1
ATOM 891 C C . PRO A 1 110 ? 12.052 -8.807 -13.641 1.00 91.88 110 PRO A C 1
ATOM 893 O O . PRO A 1 110 ? 11.695 -9.363 -12.606 1.00 91.88 110 PRO A O 1
ATOM 896 N N . CYS A 1 111 ? 13.097 -7.974 -13.680 1.00 91.31 111 CYS A N 1
ATOM 897 C CA . CYS A 1 111 ? 13.856 -7.543 -12.506 1.00 91.31 111 CYS A CA 1
ATOM 898 C C . CYS A 1 111 ? 13.102 -6.533 -11.623 1.00 91.31 111 CYS A C 1
ATOM 900 O O . CYS A 1 111 ? 13.555 -6.233 -10.516 1.00 91.31 111 CYS A O 1
ATOM 902 N N . ALA A 1 112 ? 11.996 -5.959 -12.107 1.00 90.69 112 ALA A N 1
ATOM 903 C CA . ALA A 1 112 ? 11.248 -4.954 -11.378 1.00 90.69 112 ALA A CA 1
ATOM 904 C C . ALA A 1 112 ? 10.374 -5.605 -10.299 1.00 90.69 112 ALA A C 1
ATOM 906 O O . ALA A 1 112 ? 9.519 -6.442 -10.585 1.00 90.69 112 ALA A O 1
ATOM 907 N N . ARG A 1 113 ? 10.570 -5.192 -9.045 1.00 88.00 113 ARG A N 1
ATOM 908 C CA . ARG A 1 113 ? 9.803 -5.692 -7.896 1.00 88.00 113 ARG A CA 1
ATOM 909 C C . ARG A 1 113 ? 8.422 -5.060 -7.797 1.00 88.00 113 ARG A C 1
ATOM 911 O O . ARG A 1 113 ? 7.456 -5.741 -7.453 1.00 88.00 113 ARG A O 1
ATOM 918 N N . TYR A 1 114 ? 8.366 -3.759 -8.059 1.00 82.44 114 TYR A N 1
ATOM 919 C CA . TYR A 1 114 ? 7.174 -2.927 -7.981 1.00 82.44 114 TYR A CA 1
ATOM 920 C C . TYR A 1 114 ? 7.162 -1.943 -9.151 1.00 82.44 114 TYR A C 1
ATOM 922 O O . TYR A 1 114 ? 8.217 -1.556 -9.664 1.00 82.44 114 TYR A O 1
ATOM 930 N N . ALA A 1 115 ? 5.967 -1.486 -9.511 1.00 82.12 115 ALA A N 1
ATOM 931 C CA . ALA A 1 115 ? 5.796 -0.260 -10.272 1.00 82.12 115 ALA A CA 1
ATOM 932 C C . ALA A 1 115 ? 5.137 0.791 -9.378 1.00 82.12 115 ALA A C 1
ATOM 934 O O . ALA A 1 115 ? 4.136 0.516 -8.715 1.00 82.12 115 ALA A O 1
ATOM 935 N N . THR A 1 116 ? 5.720 1.985 -9.330 1.00 72.69 116 THR A N 1
ATOM 936 C CA . THR A 1 116 ? 5.119 3.134 -8.664 1.00 72.69 116 THR A CA 1
ATOM 937 C C . THR A 1 116 ? 4.295 3.900 -9.688 1.00 72.69 116 THR A C 1
ATOM 939 O O . THR A 1 116 ? 4.803 4.430 -10.677 1.00 72.69 116 THR A O 1
ATOM 942 N N . ASP A 1 117 ? 2.988 3.909 -9.473 1.00 61.12 117 ASP A N 1
ATOM 943 C CA . ASP A 1 117 ? 2.046 4.636 -10.323 1.00 61.12 117 ASP A CA 1
ATOM 944 C C . ASP A 1 117 ? 1.292 5.741 -9.564 1.00 61.12 117 ASP A C 1
ATOM 946 O O . ASP A 1 117 ? 0.888 6.764 -10.112 1.00 61.12 117 ASP A O 1
ATOM 950 N N . VAL A 1 118 ? 1.192 5.645 -8.247 1.00 49.31 118 VAL A N 1
ATOM 951 C CA . VAL A 1 118 ? 0.395 6.622 -7.519 1.00 49.31 118 VAL A CA 1
ATOM 952 C C . VAL A 1 118 ? 1.196 7.919 -7.382 1.00 49.31 118 VAL A C 1
ATOM 954 O O . VAL A 1 118 ? 2.102 8.035 -6.552 1.00 49.31 118 VAL A O 1
ATOM 957 N N . THR A 1 119 ? 0.797 8.964 -8.116 1.00 43.31 119 THR A N 1
ATOM 958 C CA . THR A 1 119 ? 0.783 10.293 -7.493 1.00 43.31 119 THR A CA 1
ATOM 959 C C . THR A 1 119 ? -0.028 10.109 -6.223 1.00 43.31 119 THR A C 1
ATOM 961 O O . THR A 1 119 ? -1.247 10.055 -6.304 1.00 43.31 119 THR A O 1
ATOM 964 N N . PHE A 1 120 ? 0.626 9.872 -5.078 1.00 39.03 120 PHE A N 1
ATOM 965 C CA . PHE A 1 120 ? -0.046 9.683 -3.795 1.00 39.03 120 PHE A CA 1
ATOM 966 C C . PHE A 1 120 ? -1.067 10.808 -3.649 1.00 39.03 120 PHE A C 1
ATOM 968 O O . PHE A 1 120 ? -0.703 11.946 -3.344 1.00 39.03 120 PHE A O 1
ATOM 975 N N . GLN A 1 121 ? -2.337 10.525 -3.943 1.00 39.94 121 GLN A N 1
ATOM 976 C CA . GLN A 1 121 ? -3.395 11.503 -3.804 1.00 39.94 121 GLN A CA 1
ATOM 977 C C . GLN A 1 121 ? -3.581 11.668 -2.311 1.00 39.94 121 GLN A C 1
ATOM 979 O O . GLN A 1 121 ? -4.294 10.887 -1.701 1.00 39.94 121 GLN A O 1
ATOM 984 N N . HIS A 1 122 ? -2.867 12.634 -1.734 1.00 34.53 122 HIS A N 1
ATOM 985 C CA . HIS A 1 122 ? -3.033 13.212 -0.400 1.00 34.53 122 HIS A CA 1
ATOM 986 C C . HIS A 1 122 ? -3.339 12.264 0.779 1.00 34.53 122 HIS A C 1
ATOM 988 O O . HIS A 1 122 ? -3.727 12.733 1.842 1.00 34.53 122 HIS A O 1
ATOM 994 N N . ALA A 1 123 ? -3.121 10.958 0.669 1.00 35.28 123 ALA A N 1
ATOM 995 C CA . ALA A 1 123 ? -3.224 10.024 1.775 1.00 35.28 123 ALA A CA 1
ATOM 996 C C . ALA A 1 123 ? -1.807 9.791 2.303 1.00 35.28 123 ALA A C 1
ATOM 998 O O . ALA A 1 123 ? -1.125 8.846 1.931 1.00 35.28 123 ALA A O 1
ATOM 999 N N . VAL A 1 124 ? -1.362 10.751 3.118 1.00 45.31 124 VAL A N 1
ATOM 1000 C CA . VAL A 1 124 ? -0.185 10.675 3.997 1.00 45.31 124 VAL A CA 1
ATOM 1001 C C . VAL A 1 124 ? 1.102 10.240 3.283 1.00 45.31 124 VAL A C 1
ATOM 1003 O O . VAL A 1 124 ? 1.677 9.184 3.535 1.00 45.31 124 VAL A O 1
ATOM 1006 N N . ARG A 1 125 ? 1.615 11.128 2.427 1.00 49.81 125 ARG A N 1
ATOM 1007 C CA . ARG A 1 125 ? 3.045 11.150 2.100 1.00 49.81 125 ARG A CA 1
ATOM 1008 C C . ARG A 1 125 ? 3.823 11.299 3.424 1.00 49.81 125 ARG A C 1
ATOM 1010 O O . ARG A 1 125 ? 3.476 12.213 4.178 1.00 49.81 125 ARG A O 1
ATOM 1017 N N . PRO A 1 126 ? 4.841 10.466 3.729 1.00 54.16 126 PRO A N 1
ATOM 1018 C CA . PRO A 1 126 ? 5.721 10.708 4.868 1.00 54.16 126 PRO A CA 1
ATOM 1019 C C . PRO A 1 126 ? 6.200 12.162 4.836 1.00 54.16 126 PRO A C 1
ATOM 1021 O O . PRO A 1 126 ? 6.578 12.666 3.776 1.00 54.16 126 PRO A O 1
ATOM 1024 N N . THR A 1 127 ? 6.114 12.871 5.960 1.00 52.12 127 THR A N 1
ATOM 1025 C CA . THR A 1 127 ? 6.545 14.270 6.035 1.00 52.12 127 THR A CA 1
ATOM 1026 C C . THR A 1 127 ? 8.028 14.337 5.688 1.00 52.12 127 THR A C 1
ATOM 1028 O O . THR A 1 127 ? 8.846 13.766 6.402 1.00 52.12 127 THR A O 1
ATOM 1031 N N . GLY A 1 128 ? 8.367 14.995 4.582 1.00 58.38 128 GLY A N 1
ATOM 1032 C CA . GLY A 1 128 ? 9.739 15.035 4.097 1.00 58.38 128 GLY A CA 1
ATOM 1033 C C . GLY A 1 128 ? 9.851 15.493 2.651 1.00 58.38 128 GLY A C 1
ATOM 1034 O O . GLY A 1 128 ? 8.860 15.611 1.918 1.00 58.38 128 GLY A O 1
ATOM 1035 N N . ASN A 1 129 ? 11.078 15.773 2.229 1.00 70.62 129 ASN A N 1
ATOM 1036 C CA . ASN A 1 129 ? 11.366 16.076 0.837 1.00 70.62 129 ASN A CA 1
ATOM 1037 C C . ASN A 1 129 ? 11.201 14.817 -0.042 1.00 70.62 129 ASN A C 1
ATOM 1039 O O . ASN A 1 1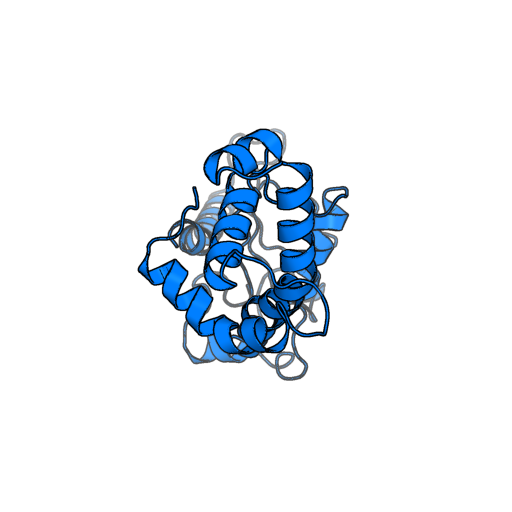29 ? 10.867 13.723 0.411 1.00 70.62 129 ASN A O 1
ATOM 1043 N N . PHE A 1 130 ? 11.335 14.985 -1.353 1.00 68.25 130 PHE A N 1
ATOM 1044 C CA . PHE A 1 130 ? 11.115 13.914 -2.326 1.00 68.25 130 PHE A CA 1
ATOM 1045 C C . PHE A 1 130 ? 11.985 12.668 -2.099 1.00 68.25 130 PHE A C 1
ATOM 1047 O O . PHE A 1 130 ? 11.475 11.551 -2.175 1.00 68.25 130 PHE A O 1
ATOM 1054 N N . HIS A 1 131 ? 13.250 12.863 -1.733 1.00 70.38 131 HIS A N 1
ATOM 1055 C CA . HIS A 1 131 ? 14.213 11.786 -1.515 1.00 70.38 131 HIS A CA 1
ATOM 1056 C C . HIS A 1 131 ? 13.900 10.993 -0.240 1.00 70.38 131 HIS A C 1
ATOM 1058 O O . HIS A 1 131 ? 13.954 9.766 -0.248 1.00 70.38 131 HIS A O 1
ATOM 1064 N N . GLU A 1 132 ? 13.491 11.669 0.838 1.00 70.88 132 GLU A N 1
ATOM 1065 C CA . GLU A 1 132 ? 13.141 11.018 2.113 1.00 70.88 132 GLU A CA 1
ATOM 1066 C C . GLU A 1 132 ? 11.957 10.060 1.964 1.00 70.88 132 GLU A C 1
ATOM 1068 O O . GLU A 1 132 ? 11.947 8.970 2.532 1.00 70.88 132 GLU A O 1
ATOM 1073 N N . VAL A 1 133 ? 10.977 10.455 1.15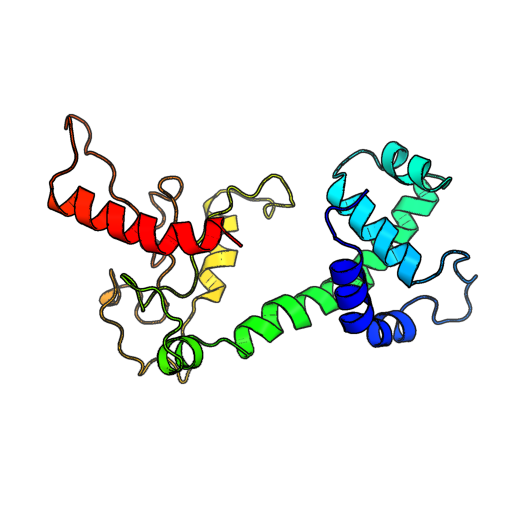3 1.00 66.19 133 VAL A N 1
ATOM 1074 C CA . VAL A 1 133 ? 9.798 9.639 0.869 1.00 66.19 133 VAL A CA 1
ATOM 1075 C C . VAL A 1 133 ? 10.157 8.444 -0.003 1.00 66.19 133 VAL A C 1
ATOM 1077 O O . VAL A 1 133 ? 9.739 7.331 0.304 1.00 66.19 133 VAL A O 1
ATOM 1080 N N . MET A 1 134 ? 10.960 8.640 -1.053 1.00 68.62 134 MET A N 1
ATOM 1081 C CA . MET A 1 134 ? 11.339 7.531 -1.935 1.00 68.62 134 MET A CA 1
ATOM 1082 C C . MET A 1 134 ? 12.269 6.519 -1.279 1.00 68.62 134 MET A C 1
ATOM 1084 O O . MET A 1 134 ? 12.155 5.332 -1.576 1.00 68.62 134 MET A O 1
ATOM 1088 N N . LYS A 1 135 ? 13.088 6.938 -0.310 1.00 70.44 135 LYS A N 1
ATOM 1089 C CA . LYS A 1 135 ? 13.896 6.014 0.490 1.00 70.44 135 LYS A CA 1
ATOM 1090 C C . LYS A 1 135 ? 13.049 4.899 1.105 1.00 70.44 135 LYS A C 1
ATOM 1092 O O . LYS A 1 135 ? 13.452 3.742 1.070 1.00 70.44 135 LYS A O 1
ATOM 1097 N N . TYR A 1 136 ? 11.861 5.223 1.617 1.00 66.69 136 TYR A N 1
ATOM 1098 C CA . TYR A 1 136 ? 10.966 4.230 2.209 1.00 66.69 136 TYR A CA 1
ATOM 1099 C C . TYR A 1 136 ? 10.537 3.161 1.191 1.00 66.69 136 TYR A C 1
ATOM 1101 O O . TYR A 1 136 ? 10.657 1.968 1.462 1.00 66.69 136 TYR A O 1
ATOM 1109 N N . PHE A 1 137 ? 10.128 3.582 -0.009 1.00 64.50 137 PHE A N 1
ATOM 1110 C CA . PHE A 1 137 ? 9.671 2.679 -1.072 1.00 64.50 137 PHE A CA 1
ATOM 1111 C C . PHE A 1 137 ? 10.789 1.860 -1.711 1.00 64.50 137 PHE A C 1
ATOM 1113 O O . PHE A 1 137 ? 10.529 0.784 -2.233 1.00 64.50 137 PHE A O 1
ATOM 1120 N N . ILE A 1 138 ? 12.023 2.358 -1.688 1.00 67.38 138 ILE A N 1
ATOM 1121 C CA . ILE A 1 138 ? 13.143 1.686 -2.349 1.00 67.38 138 ILE A CA 1
ATOM 1122 C C . ILE A 1 138 ? 13.900 0.775 -1.374 1.00 67.38 138 ILE A C 1
ATOM 1124 O O . ILE A 1 138 ? 14.425 -0.262 -1.766 1.00 67.38 138 ILE A O 1
ATOM 1128 N N . THR A 1 139 ? 13.880 1.057 -0.069 1.00 67.25 139 THR A N 1
ATOM 1129 C CA . THR A 1 139 ? 14.418 0.098 0.913 1.00 67.25 139 THR A CA 1
ATOM 1130 C C . THR A 1 139 ? 13.685 -1.250 0.915 1.00 67.25 139 THR A C 1
ATOM 1132 O O . THR A 1 139 ? 14.298 -2.255 1.265 1.00 67.25 139 THR A O 1
ATOM 1135 N N . SER A 1 140 ? 12.425 -1.308 0.467 1.00 70.75 140 SER A N 1
ATOM 1136 C CA . SER A 1 140 ? 11.652 -2.555 0.348 1.00 70.75 140 SER A CA 1
ATOM 1137 C C . SER A 1 140 ? 11.934 -3.362 -0.929 1.00 70.75 140 SER A C 1
ATOM 1139 O O . SER A 1 140 ? 11.283 -4.382 -1.157 1.00 70.75 140 SER A O 1
ATOM 1141 N N . VAL A 1 141 ? 12.891 -2.940 -1.771 1.00 80.94 141 VAL A N 1
ATOM 1142 C CA . VAL A 1 141 ? 13.331 -3.709 -2.954 1.00 80.94 141 VAL A CA 1
ATOM 1143 C C . VAL A 1 141 ? 14.695 -4.373 -2.801 1.00 80.94 141 VAL A C 1
ATOM 1145 O O . VAL A 1 141 ? 15.234 -4.899 -3.773 1.00 80.94 141 VAL A O 1
ATOM 1148 N N . ALA A 1 142 ? 15.261 -4.387 -1.595 1.00 85.94 142 ALA A N 1
ATOM 1149 C CA . ALA A 1 142 ? 16.458 -5.174 -1.322 1.00 85.94 142 ALA A CA 1
ATOM 1150 C C . ALA A 1 142 ? 16.204 -6.662 -1.623 1.00 85.94 142 ALA A C 1
ATOM 1152 O O . ALA A 1 142 ? 15.181 -7.220 -1.219 1.00 85.94 142 ALA A O 1
ATOM 1153 N N . LYS A 1 143 ? 17.142 -7.306 -2.324 1.00 88.75 143 LYS A N 1
ATOM 1154 C CA . LYS A 1 143 ? 17.087 -8.746 -2.589 1.00 88.75 143 LYS A CA 1
ATOM 1155 C C . LYS A 1 143 ? 17.153 -9.504 -1.269 1.00 88.75 143 LYS A C 1
ATOM 1157 O O . LYS A 1 143 ? 17.991 -9.214 -0.411 1.00 88.75 143 LYS A O 1
ATOM 1162 N N . GLN A 1 144 ? 16.289 -10.500 -1.110 1.00 85.06 144 GLN A N 1
ATOM 1163 C CA . GLN A 1 144 ? 16.391 -11.425 0.018 1.00 85.06 144 GLN A CA 1
ATOM 1164 C C . GLN A 1 144 ? 17.643 -12.312 -0.129 1.00 85.06 144 GLN A C 1
ATOM 1166 O O . GLN A 1 144 ? 18.207 -12.447 -1.217 1.00 85.06 144 GLN A O 1
ATOM 1171 N N . GLN A 1 145 ? 18.104 -12.936 0.962 1.00 82.50 145 GLN A N 1
ATOM 1172 C CA . GLN A 1 145 ? 19.330 -13.755 0.942 1.00 82.50 145 GLN A CA 1
ATOM 1173 C C . GLN A 1 145 ? 19.289 -14.880 -0.104 1.00 82.50 145 GLN A C 1
ATOM 1175 O O . GLN A 1 145 ? 20.317 -15.205 -0.690 1.00 82.50 145 GLN A O 1
ATOM 1180 N N . ASP A 1 146 ? 18.117 -15.466 -0.355 1.00 82.62 146 ASP A N 1
ATOM 1181 C CA . ASP A 1 146 ? 17.932 -16.543 -1.331 1.00 82.62 146 ASP A CA 1
ATOM 1182 C C . ASP A 1 146 ? 17.580 -16.045 -2.744 1.00 82.62 146 ASP A C 1
ATOM 1184 O O . ASP A 1 146 ? 17.348 -16.858 -3.641 1.00 82.62 146 ASP A O 1
ATOM 1188 N N . GLU A 1 147 ? 17.552 -14.726 -2.939 1.00 85.19 147 GLU A N 1
ATOM 1189 C CA . GLU A 1 147 ? 17.248 -14.056 -4.202 1.00 85.19 147 GLU A CA 1
ATOM 1190 C C . GLU A 1 147 ? 18.491 -13.516 -4.915 1.00 85.19 147 GLU A C 1
ATOM 1192 O O . GLU A 1 147 ? 18.425 -13.222 -6.105 1.00 85.19 147 GLU A O 1
ATOM 1197 N N . GLY A 1 148 ? 19.639 -13.428 -4.235 1.00 80.19 148 GLY A N 1
ATOM 1198 C CA . GLY A 1 148 ? 20.886 -12.940 -4.838 1.00 80.19 148 GLY A CA 1
ATOM 1199 C C . GLY A 1 148 ? 21.410 -13.799 -5.997 1.00 80.19 148 GLY A C 1
ATOM 1200 O O . GLY A 1 148 ? 22.205 -13.326 -6.797 1.00 80.19 148 GLY A O 1
ATOM 1201 N N . THR A 1 149 ? 20.956 -15.050 -6.112 1.00 83.00 149 THR A N 1
ATOM 1202 C CA . THR A 1 149 ? 21.330 -15.972 -7.198 1.00 83.00 149 THR A CA 1
ATOM 1203 C C . THR A 1 149 ? 20.328 -15.997 -8.350 1.00 83.00 149 THR A C 1
ATOM 1205 O O . THR A 1 149 ? 20.542 -16.717 -9.328 1.00 83.00 149 THR A O 1
ATOM 1208 N N . LEU A 1 150 ? 19.220 -15.258 -8.241 1.00 85.62 150 LEU A N 1
ATOM 1209 C CA . LEU A 1 150 ? 18.258 -15.148 -9.327 1.00 85.62 150 LEU A CA 1
ATOM 1210 C C . LEU A 1 150 ? 18.868 -14.355 -10.479 1.00 85.62 150 LEU A C 1
ATOM 1212 O O . LEU A 1 150 ? 19.557 -13.357 -10.270 1.00 85.62 150 LEU A O 1
ATOM 1216 N N . TYR A 1 151 ? 18.598 -14.820 -11.698 1.00 86.62 151 TYR A N 1
ATOM 1217 C CA . TYR A 1 151 ? 19.054 -14.149 -12.906 1.00 86.62 151 TYR A CA 1
ATOM 1218 C C . TYR A 1 151 ? 18.455 -12.745 -12.993 1.00 86.62 151 TYR A C 1
ATOM 1220 O O . TYR A 1 151 ? 17.243 -12.569 -12.854 1.00 86.62 151 TYR A O 1
ATOM 1228 N N . ASP A 1 152 ? 19.322 -11.768 -13.220 1.00 90.25 152 ASP A N 1
ATOM 1229 C CA . ASP A 1 152 ? 18.981 -10.357 -13.260 1.00 90.25 152 ASP A CA 1
ATOM 1230 C C . ASP A 1 152 ? 19.917 -9.641 -14.235 1.00 90.25 15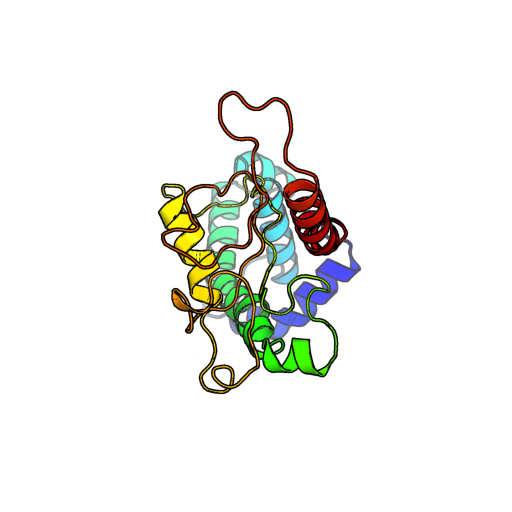2 ASP A C 1
ATOM 1232 O O . ASP A 1 152 ? 21.065 -9.343 -13.915 1.00 90.25 152 ASP A O 1
ATOM 1236 N N . ASP A 1 153 ? 19.422 -9.398 -15.444 1.00 88.75 153 ASP A N 1
ATOM 1237 C CA . ASP A 1 153 ? 20.069 -8.621 -16.505 1.00 88.75 153 ASP A CA 1
ATOM 1238 C C . ASP A 1 153 ? 19.411 -7.245 -16.687 1.00 88.75 153 ASP A C 1
ATOM 1240 O O . ASP A 1 153 ? 19.583 -6.573 -17.707 1.00 88.75 153 ASP A O 1
ATOM 1244 N N . GLY A 1 154 ? 18.626 -6.825 -15.692 1.00 89.31 154 GLY A N 1
ATOM 1245 C CA . GLY A 1 154 ? 17.886 -5.580 -15.741 1.00 89.31 154 GLY A CA 1
ATOM 1246 C C . GLY A 1 154 ? 18.786 -4.343 -15.701 1.00 89.31 154 GLY A C 1
ATOM 1247 O O . GLY A 1 154 ? 19.928 -4.420 -15.237 1.00 89.31 154 GLY A O 1
ATOM 1248 N N . PRO A 1 155 ? 18.261 -3.165 -16.086 1.00 90.25 155 PRO A N 1
ATOM 1249 C CA . PRO A 1 155 ? 19.028 -1.925 -16.098 1.00 90.25 155 PRO A CA 1
ATOM 1250 C C . PRO A 1 155 ? 19.761 -1.665 -14.777 1.00 90.25 155 PRO A C 1
ATOM 1252 O O . PRO A 1 155 ? 19.200 -1.854 -13.693 1.00 90.25 155 PRO A O 1
ATOM 1255 N N . ASP A 1 156 ? 21.011 -1.221 -14.897 1.00 89.25 156 ASP A N 1
ATOM 1256 C CA . ASP A 1 156 ? 21.847 -0.734 -13.795 1.00 89.25 156 ASP A CA 1
ATOM 1257 C C . ASP A 1 156 ? 22.111 -1.745 -12.661 1.00 89.25 156 ASP A C 1
ATOM 1259 O O . ASP A 1 156 ? 22.337 -1.376 -11.508 1.00 89.25 156 ASP A O 1
ATOM 1263 N N . VAL A 1 157 ? 22.079 -3.045 -12.981 1.00 90.19 157 VAL A N 1
ATOM 1264 C CA . VAL A 1 157 ? 22.360 -4.121 -12.016 1.00 90.19 157 VAL A CA 1
ATOM 1265 C C . VAL A 1 157 ? 23.752 -4.003 -11.393 1.00 90.19 157 VAL A C 1
ATOM 1267 O O . VAL A 1 157 ? 23.895 -4.249 -10.202 1.00 90.19 157 VAL A O 1
ATOM 1270 N N . ASP A 1 158 ? 24.755 -3.560 -12.153 1.00 90.62 158 ASP A N 1
ATOM 1271 C CA . ASP A 1 158 ? 26.145 -3.489 -11.684 1.00 90.62 158 ASP A CA 1
ATOM 1272 C C . ASP A 1 158 ? 26.324 -2.496 -10.524 1.00 90.62 158 ASP A C 1
ATOM 1274 O O . ASP A 1 158 ? 27.101 -2.742 -9.602 1.00 90.62 158 ASP A O 1
ATOM 1278 N N . ASN A 1 159 ? 25.580 -1.385 -10.537 1.00 90.00 159 ASN A N 1
ATOM 1279 C CA . ASN A 1 159 ? 25.627 -0.375 -9.476 1.00 90.00 159 ASN A CA 1
ATOM 1280 C C . ASN A 1 159 ? 24.700 -0.713 -8.297 1.00 90.00 159 ASN A C 1
ATOM 1282 O O . ASN A 1 159 ? 24.876 -0.193 -7.195 1.00 90.00 159 ASN A O 1
ATOM 1286 N N . PHE A 1 160 ? 23.726 -1.603 -8.510 1.00 89.44 160 PHE A N 1
ATOM 1287 C CA . PHE A 1 160 ? 22.657 -1.903 -7.561 1.00 89.44 160 PHE A CA 1
ATOM 1288 C C . PHE A 1 160 ? 22.389 -3.409 -7.419 1.00 89.44 160 PHE A C 1
ATOM 1290 O O . PHE A 1 160 ? 21.240 -3.835 -7.311 1.00 89.44 160 PHE A O 1
ATOM 1297 N N . GLU A 1 161 ? 23.442 -4.226 -7.372 1.00 89.75 161 GLU A N 1
ATOM 1298 C CA . GLU A 1 161 ? 23.349 -5.697 -7.395 1.00 89.75 161 GLU A CA 1
ATOM 1299 C C . GLU A 1 161 ? 22.443 -6.256 -6.284 1.00 89.75 161 GLU A C 1
ATOM 1301 O O . GLU A 1 161 ? 21.681 -7.204 -6.498 1.00 89.75 161 GLU A O 1
ATOM 1306 N N . ALA A 1 162 ? 22.483 -5.621 -5.109 1.00 89.19 162 ALA A N 1
ATOM 1307 C CA . ALA A 1 162 ? 21.706 -5.990 -3.929 1.00 89.19 162 ALA A CA 1
ATOM 1308 C C . ALA A 1 162 ? 20.222 -5.576 -3.988 1.00 89.19 162 ALA A C 1
ATOM 1310 O O . ALA A 1 162 ? 19.478 -5.873 -3.052 1.00 89.19 162 ALA A O 1
ATOM 1311 N N . PHE A 1 163 ? 19.774 -4.895 -5.046 1.00 90.19 163 PHE A N 1
ATOM 1312 C CA . PHE A 1 163 ? 18.424 -4.346 -5.151 1.00 90.19 163 PHE A CA 1
ATOM 1313 C C . PHE A 1 163 ? 17.731 -4.793 -6.438 1.00 90.19 163 PHE A C 1
ATOM 1315 O O . PHE A 1 163 ? 18.314 -4.802 -7.522 1.00 90.19 163 PHE A O 1
ATOM 1322 N N . TRP A 1 164 ? 16.451 -5.131 -6.326 1.00 92.31 164 TRP A N 1
ATOM 1323 C CA . TRP A 1 164 ? 15.555 -5.262 -7.470 1.00 92.31 164 TRP A CA 1
ATOM 1324 C C . TRP A 1 164 ? 15.236 -3.892 -8.080 1.00 92.31 164 TRP A C 1
ATOM 1326 O O . TRP A 1 164 ? 15.372 -2.858 -7.426 1.00 92.31 164 TRP A O 1
ATOM 1336 N N . GLY A 1 165 ? 14.816 -3.875 -9.345 1.00 90.50 165 GLY A N 1
ATOM 1337 C CA . GLY A 1 165 ? 14.422 -2.643 -10.024 1.00 90.50 165 GLY A CA 1
ATOM 1338 C C . GLY A 1 165 ? 13.067 -2.118 -9.542 1.00 90.50 165 GLY A C 1
ATOM 1339 O O . GLY A 1 165 ? 12.213 -2.877 -9.078 1.00 90.50 165 GLY A O 1
ATOM 1340 N N . VAL A 1 166 ? 12.836 -0.815 -9.699 1.00 88.50 166 VAL A N 1
ATOM 1341 C CA . VAL A 1 166 ? 11.515 -0.196 -9.508 1.00 88.50 166 VAL A CA 1
ATOM 1342 C C . VAL A 1 166 ? 11.129 0.564 -10.765 1.00 88.50 166 VAL A C 1
ATOM 1344 O O . VAL A 1 166 ? 11.842 1.480 -11.171 1.00 88.50 166 VAL A O 1
ATOM 1347 N N . LEU A 1 167 ? 9.989 0.220 -11.362 1.00 87.81 167 LEU A N 1
ATOM 1348 C CA . LEU A 1 167 ? 9.404 1.018 -12.438 1.00 87.81 167 LEU A CA 1
ATOM 1349 C C . LEU A 1 167 ? 8.834 2.301 -11.833 1.00 87.81 167 LEU A C 1
ATOM 1351 O O . LEU A 1 167 ? 8.026 2.232 -10.910 1.00 87.81 167 LEU A O 1
ATOM 1355 N N . VAL A 1 168 ? 9.250 3.463 -12.331 1.00 81.94 168 VAL A N 1
ATOM 1356 C CA . VAL A 1 168 ? 8.809 4.765 -11.804 1.00 81.94 168 VAL A CA 1
ATOM 1357 C C . VAL A 1 168 ? 8.314 5.681 -12.916 1.00 81.94 168 VAL A C 1
ATOM 1359 O O . VAL A 1 168 ? 8.678 5.534 -14.083 1.00 81.94 168 VAL A O 1
ATOM 1362 N N . ASP A 1 169 ? 7.491 6.663 -12.554 1.00 77.69 169 ASP A N 1
ATOM 1363 C CA . ASP A 1 169 ? 7.055 7.694 -13.493 1.00 77.69 169 ASP A CA 1
ATOM 1364 C C . ASP A 1 169 ? 8.151 8.726 -13.834 1.00 77.69 169 ASP A C 1
ATOM 1366 O O . ASP A 1 169 ? 9.127 8.928 -13.113 1.00 77.69 169 ASP A O 1
ATOM 1370 N N . ASN A 1 170 ? 7.932 9.472 -14.916 1.00 72.38 170 ASN A N 1
ATOM 1371 C CA . ASN A 1 170 ? 8.728 10.615 -15.359 1.00 72.38 170 ASN A CA 1
ATOM 1372 C C . ASN A 1 170 ? 8.927 11.717 -14.300 1.00 72.38 170 ASN A C 1
ATOM 1374 O O . ASN A 1 170 ? 9.835 12.549 -14.446 1.00 72.38 170 ASN A O 1
ATOM 1378 N N . GLY A 1 171 ? 8.076 11.777 -13.273 1.00 72.25 171 GLY A N 1
ATOM 1379 C CA . GLY A 1 171 ? 8.237 12.666 -12.120 1.00 72.25 171 GLY A CA 1
ATOM 1380 C C . GLY A 1 171 ? 9.432 12.326 -11.218 1.00 72.25 171 GLY A C 1
ATOM 1381 O O . GLY A 1 171 ? 9.840 13.173 -10.430 1.00 72.25 171 GLY A O 1
ATOM 1382 N N . TYR A 1 172 ? 10.020 11.133 -11.364 1.00 74.06 172 TYR A N 1
ATOM 1383 C CA . TYR A 1 172 ? 11.076 10.586 -10.499 1.00 74.06 172 TYR A CA 1
ATOM 1384 C C . TYR A 1 172 ? 12.497 10.688 -11.072 1.00 74.06 172 TYR A C 1
ATOM 1386 O O . TYR A 1 172 ? 13.431 10.037 -10.593 1.00 74.06 172 TYR A O 1
ATOM 1394 N N . GLN A 1 173 ? 12.683 11.567 -12.057 1.00 68.81 173 GLN A N 1
ATOM 1395 C CA . GLN A 1 173 ? 13.998 11.843 -12.627 1.00 68.81 173 GLN A CA 1
ATOM 1396 C C . GLN A 1 173 ? 14.961 12.456 -11.610 1.00 68.81 173 GLN A C 1
ATOM 1398 O O . GLN A 1 173 ? 14.605 13.380 -10.882 1.00 68.81 173 GLN A O 1
ATOM 1403 N N . GLY A 1 174 ? 16.192 11.942 -11.607 1.00 73.56 174 GLY A N 1
ATOM 1404 C CA . GLY A 1 174 ? 17.243 12.277 -10.640 1.00 73.56 174 GLY A CA 1
ATOM 1405 C C . GLY A 1 174 ? 17.428 11.228 -9.542 1.00 73.56 174 GLY A C 1
ATOM 1406 O O . GLY A 1 174 ? 18.445 11.243 -8.869 1.00 73.56 174 GLY A O 1
ATOM 1407 N N . LEU A 1 175 ? 16.497 10.277 -9.394 1.00 75.12 175 LEU A N 1
ATOM 1408 C CA . LEU A 1 175 ? 16.632 9.200 -8.404 1.00 75.12 175 LEU A CA 1
ATOM 1409 C C . LEU A 1 175 ? 17.486 8.017 -8.864 1.00 75.12 175 LEU A C 1
ATOM 1411 O O . LEU A 1 175 ? 17.873 7.213 -8.023 1.00 75.12 175 LEU A O 1
ATOM 1415 N N . GLY A 1 176 ? 17.777 7.908 -10.164 1.00 76.12 176 GLY A N 1
ATOM 1416 C CA . GLY A 1 176 ? 18.613 6.836 -10.717 1.00 76.12 176 GLY A CA 1
ATOM 1417 C C . GLY A 1 176 ? 20.023 6.791 -10.129 1.00 76.12 176 GLY A C 1
ATOM 1418 O O . GLY A 1 176 ? 20.614 5.724 -10.070 1.00 76.12 176 GLY A O 1
ATOM 1419 N N . ASP A 1 177 ? 20.521 7.924 -9.630 1.00 78.94 177 ASP A N 1
ATOM 1420 C CA . ASP A 1 177 ? 21.859 8.015 -9.040 1.00 78.94 177 ASP A CA 1
ATOM 1421 C C . ASP A 1 177 ? 21.924 7.393 -7.632 1.00 78.94 177 ASP A C 1
ATOM 1423 O O . ASP A 1 177 ? 22.977 6.938 -7.193 1.00 78.94 177 ASP A O 1
ATOM 1427 N N . GLU A 1 178 ? 20.801 7.377 -6.908 1.00 79.75 178 GLU A N 1
ATOM 1428 C CA . GLU A 1 178 ? 20.718 6.861 -5.535 1.00 79.75 178 GLU A CA 1
ATOM 1429 C C . GLU A 1 178 ? 20.058 5.480 -5.463 1.00 79.75 178 GLU A C 1
ATOM 1431 O O . GLU A 1 178 ? 20.221 4.760 -4.475 1.00 79.75 178 GLU A O 1
ATOM 1436 N N . TYR A 1 179 ? 19.288 5.119 -6.490 1.00 84.25 179 TYR A N 1
ATOM 1437 C CA . TYR A 1 179 ? 18.381 3.987 -6.457 1.00 84.25 179 TYR A CA 1
ATOM 1438 C C . TYR A 1 179 ? 18.191 3.337 -7.830 1.00 84.25 179 TYR A C 1
ATOM 1440 O O . TYR A 1 179 ? 18.029 4.024 -8.842 1.00 84.25 179 TYR A O 1
ATOM 1448 N N . ARG A 1 180 ? 18.033 2.006 -7.839 1.00 89.31 180 ARG A N 1
ATOM 1449 C CA . ARG A 1 180 ? 17.775 1.216 -9.051 1.00 89.31 180 ARG A CA 1
ATOM 1450 C C . ARG A 1 180 ? 16.376 1.446 -9.624 1.00 89.31 180 ARG A C 1
ATOM 1452 O O . ARG A 1 180 ? 15.431 0.692 -9.384 1.00 89.31 180 ARG A O 1
ATOM 1459 N N . THR A 1 181 ? 16.238 2.514 -10.392 1.00 88.00 181 THR A N 1
ATOM 1460 C CA . THR A 1 181 ? 14.965 2.953 -10.967 1.00 88.00 181 THR A CA 1
ATOM 1461 C C . THR A 1 181 ? 14.946 2.747 -12.477 1.00 88.00 181 THR A C 1
ATOM 1463 O O . THR A 1 181 ? 15.899 3.061 -13.182 1.00 88.00 181 THR A O 1
ATOM 1466 N N . ILE A 1 182 ? 13.829 2.235 -12.985 1.00 89.62 182 ILE A N 1
ATOM 1467 C CA . ILE A 1 182 ? 13.572 2.026 -14.408 1.00 89.62 182 ILE A CA 1
ATOM 1468 C C . ILE A 1 182 ? 12.602 3.123 -14.833 1.00 89.62 182 ILE A C 1
ATOM 1470 O O . ILE A 1 182 ? 11.420 3.089 -14.481 1.00 89.62 182 ILE A O 1
ATOM 1474 N N . GLN A 1 183 ? 13.127 4.140 -15.518 1.00 86.25 183 GLN A N 1
ATOM 1475 C CA . GLN A 1 183 ? 12.399 5.380 -15.790 1.00 86.25 183 GLN A CA 1
ATOM 1476 C C . GLN A 1 183 ? 12.250 5.639 -17.289 1.00 86.25 183 GLN A C 1
ATOM 1478 O O . GLN A 1 183 ? 13.197 5.391 -18.042 1.00 86.25 183 GLN A O 1
ATOM 1483 N N . PRO A 1 184 ? 11.130 6.236 -17.731 1.00 87.88 184 PRO A N 1
ATOM 1484 C CA . PRO A 1 184 ? 11.030 6.708 -19.096 1.00 87.88 184 PRO A CA 1
ATOM 1485 C C . PRO A 1 184 ? 12.052 7.822 -19.370 1.00 87.88 184 PRO A C 1
ATOM 1487 O O . PRO A 1 184 ? 12.321 8.712 -18.552 1.00 87.88 184 PRO A O 1
ATOM 1490 N N . LYS A 1 185 ? 12.617 7.798 -20.572 1.00 87.06 185 LYS A N 1
ATOM 1491 C CA . LYS A 1 185 ? 13.535 8.818 -21.067 1.00 87.06 185 LYS A CA 1
ATOM 1492 C C . LYS A 1 185 ? 12.766 10.068 -21.469 1.00 87.06 185 LYS A C 1
ATOM 1494 O O . LYS A 1 185 ? 11.760 10.008 -22.179 1.00 87.06 185 LYS A O 1
ATOM 1499 N N . LYS A 1 186 ? 13.282 11.233 -21.068 1.00 80.94 186 LYS A N 1
ATOM 1500 C CA . LYS A 1 186 ? 12.814 12.533 -21.570 1.00 80.94 186 LYS A CA 1
ATOM 1501 C C . LYS A 1 186 ? 13.691 13.015 -22.709 1.00 80.94 186 LYS A C 1
ATOM 1503 O O . LYS A 1 186 ? 14.892 12.763 -22.750 1.00 80.94 186 LYS A O 1
ATOM 1508 N N . LYS A 1 187 ? 13.078 13.780 -23.611 1.00 81.88 187 LYS A N 1
ATOM 1509 C CA . LYS A 1 187 ? 13.806 14.464 -24.678 1.00 81.88 187 LYS A CA 1
ATOM 1510 C C . LYS A 1 187 ? 14.901 15.352 -24.085 1.00 81.88 187 LYS A C 1
ATOM 1512 O O . LYS A 1 187 ? 14.652 16.123 -23.157 1.00 81.88 187 LYS A O 1
ATOM 1517 N N . ALA A 1 188 ? 16.100 15.268 -24.651 1.00 79.75 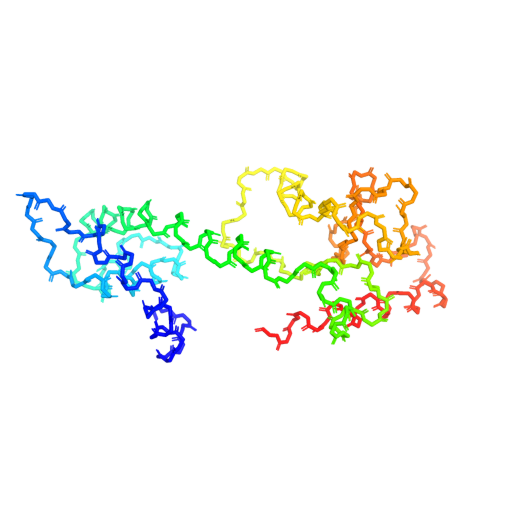188 ALA A N 1
ATOM 1518 C CA . ALA A 1 188 ? 17.191 16.157 -24.278 1.00 79.75 188 ALA A CA 1
ATOM 1519 C C . ALA A 1 188 ? 16.836 17.620 -24.596 1.00 79.75 188 ALA A C 1
ATOM 1521 O O . ALA A 1 188 ? 16.108 17.912 -25.552 1.00 79.75 188 ALA A O 1
ATOM 1522 N N . LYS A 1 189 ? 17.378 18.558 -23.811 1.00 76.50 189 LYS A N 1
ATOM 1523 C CA . LYS A 1 189 ? 17.176 19.995 -24.028 1.00 76.50 189 LYS A CA 1
ATOM 1524 C C . LYS A 1 189 ? 17.641 20.373 -25.441 1.00 76.50 189 LYS A C 1
ATOM 1526 O O . LYS A 1 189 ? 18.790 20.140 -25.797 1.00 76.50 189 LYS A O 1
ATOM 1531 N N . GLY A 1 190 ? 16.737 20.933 -26.244 1.00 77.88 190 GLY A N 1
ATOM 1532 C CA . GLY A 1 190 ? 17.005 21.308 -27.639 1.00 77.88 190 GLY A CA 1
ATOM 1533 C C . GLY A 1 190 ? 16.692 20.232 -28.688 1.00 77.88 190 GLY A C 1
ATOM 1534 O O . GLY A 1 190 ? 16.737 20.538 -29.875 1.00 77.88 190 GLY A O 1
ATOM 1535 N N . LYS A 1 191 ? 16.315 19.006 -28.295 1.00 80.44 191 LYS A N 1
ATOM 1536 C CA . LYS A 1 191 ? 15.775 18.001 -29.226 1.00 80.44 191 LYS A CA 1
ATOM 1537 C C . LYS A 1 191 ? 14.253 18.116 -29.346 1.00 80.44 191 LYS A C 1
ATOM 1539 O O . LYS A 1 191 ? 13.553 18.340 -28.357 1.00 80.44 191 LYS A O 1
ATOM 1544 N N . LEU A 1 192 ? 13.743 17.925 -30.565 1.00 75.19 192 LEU A N 1
ATOM 1545 C CA . LEU A 1 192 ? 12.304 17.948 -30.857 1.00 75.19 192 LEU A CA 1
ATOM 1546 C C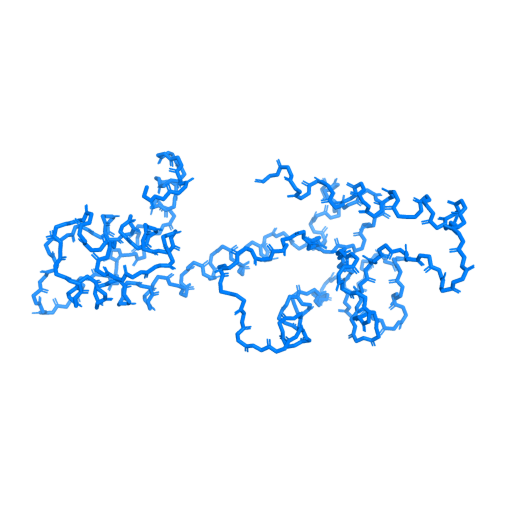 . LEU A 1 192 ? 11.607 16.663 -30.396 1.00 75.19 192 LEU A C 1
ATOM 1548 O O . LEU A 1 192 ? 10.526 16.730 -29.810 1.00 75.19 192 LEU A O 1
ATOM 1552 N N . THR A 1 193 ? 12.244 15.512 -30.612 1.00 83.81 193 THR A N 1
ATOM 1553 C CA . THR A 1 193 ? 11.695 14.188 -30.305 1.00 83.81 193 THR A CA 1
ATOM 1554 C C . THR A 1 193 ? 12.743 13.277 -29.672 1.00 83.81 193 THR A C 1
ATOM 1556 O O . THR A 1 193 ? 13.949 13.497 -29.810 1.00 83.81 193 THR A O 1
ATOM 1559 N N . LEU A 1 194 ? 12.259 12.242 -28.989 1.00 87.12 194 LEU A N 1
ATOM 1560 C CA . LEU A 1 194 ? 13.047 11.068 -28.619 1.00 87.12 194 LEU A CA 1
ATOM 1561 C C . LEU A 1 194 ? 13.470 10.296 -29.879 1.00 87.12 194 LEU A C 1
ATOM 1563 O O . LEU A 1 194 ? 12.812 10.388 -30.925 1.00 87.12 194 LEU A O 1
ATOM 1567 N N . SER A 1 195 ? 14.562 9.538 -29.792 1.00 89.62 195 SER A N 1
ATOM 1568 C CA . SER A 1 195 ? 14.926 8.576 -30.832 1.00 89.62 195 SER A CA 1
ATOM 1569 C C . SER A 1 195 ? 13.849 7.480 -30.954 1.00 89.62 195 SER A C 1
ATOM 1571 O O . SER A 1 195 ? 13.005 7.329 -30.067 1.00 89.62 195 SER A O 1
ATOM 1573 N N . PRO A 1 196 ? 13.821 6.701 -32.050 1.00 88.94 196 PRO A N 1
ATOM 1574 C CA . PRO A 1 196 ? 12.974 5.511 -32.128 1.00 88.94 196 PRO A CA 1
ATOM 1575 C C . PRO A 1 196 ? 13.204 4.546 -30.955 1.00 88.94 196 PRO A C 1
ATOM 1577 O O . PRO A 1 196 ? 12.250 4.210 -30.272 1.00 88.94 196 PRO A O 1
ATOM 1580 N N . SER A 1 197 ? 14.460 4.224 -30.632 1.00 88.94 197 SER A N 1
ATOM 1581 C CA . SER A 1 197 ? 14.780 3.296 -29.540 1.00 88.94 197 SER A CA 1
ATOM 1582 C C . SER A 1 197 ? 14.369 3.806 -28.156 1.00 88.94 197 SER A C 1
ATOM 1584 O O . SER A 1 197 ? 13.916 3.025 -27.330 1.00 88.94 197 SER A O 1
ATOM 1586 N N . GLU A 1 198 ? 14.498 5.110 -27.897 1.00 89.38 198 GLU A N 1
ATOM 1587 C CA . GLU A 1 198 ? 14.048 5.722 -26.641 1.00 89.38 198 GLU A CA 1
ATOM 1588 C C . GLU A 1 198 ? 12.518 5.712 -26.520 1.00 89.38 198 GLU A C 1
ATOM 1590 O O . GLU A 1 198 ? 11.990 5.620 -25.416 1.00 89.38 198 GLU A O 1
ATOM 1595 N N . ARG A 1 199 ? 11.795 5.812 -27.644 1.00 88.25 199 ARG A N 1
ATOM 1596 C CA . ARG A 1 199 ? 10.332 5.672 -27.656 1.00 88.25 199 ARG A CA 1
ATOM 1597 C C . ARG A 1 199 ? 9.919 4.231 -27.405 1.00 88.25 199 ARG A C 1
ATOM 1599 O O . ARG A 1 199 ? 9.099 4.015 -26.528 1.00 88.25 199 ARG A O 1
ATOM 1606 N N . ASP A 1 200 ? 10.550 3.277 -28.083 1.00 91.75 200 ASP A N 1
ATOM 1607 C CA . ASP A 1 200 ? 10.271 1.852 -27.890 1.00 91.75 200 ASP A CA 1
ATOM 1608 C C . ASP A 1 200 ? 10.533 1.422 -26.435 1.00 91.75 200 ASP A C 1
ATOM 1610 O O . ASP A 1 200 ? 9.779 0.644 -25.859 1.00 91.75 200 ASP A O 1
ATOM 1614 N N . GLU A 1 201 ? 11.594 1.943 -25.811 1.00 90.38 201 GLU A N 1
ATOM 1615 C CA . GLU A 1 201 ? 11.890 1.710 -24.393 1.00 90.38 201 GLU A CA 1
ATOM 1616 C C . GLU A 1 201 ? 10.831 2.336 -23.477 1.00 90.38 201 GLU A C 1
ATOM 1618 O O . GLU A 1 201 ? 10.333 1.674 -22.568 1.00 90.38 201 GLU A O 1
ATOM 1623 N N . ASN A 1 202 ? 10.422 3.578 -23.746 1.00 89.94 202 ASN A N 1
ATOM 1624 C CA . ASN A 1 202 ? 9.344 4.215 -22.995 1.00 89.94 202 ASN A CA 1
ATOM 1625 C C . ASN A 1 202 ? 8.021 3.453 -23.122 1.00 89.94 202 ASN A C 1
ATOM 1627 O O . ASN A 1 202 ? 7.330 3.300 -22.120 1.00 89.94 202 ASN A O 1
ATOM 1631 N N . ASP A 1 203 ? 7.693 2.939 -24.308 1.00 88.94 203 ASP A N 1
ATOM 1632 C CA . ASP A 1 203 ? 6.472 2.166 -24.540 1.00 88.94 203 ASP A CA 1
ATOM 1633 C C . ASP A 1 203 ? 6.473 0.864 -23.725 1.00 88.94 203 ASP A C 1
ATOM 1635 O O . ASP A 1 203 ? 5.450 0.499 -23.147 1.00 88.94 203 ASP A O 1
ATOM 1639 N N . LYS A 1 204 ? 7.629 0.199 -23.588 1.00 91.31 204 LYS A N 1
ATOM 1640 C CA . LYS A 1 204 ? 7.795 -0.978 -22.715 1.00 91.31 204 LYS A CA 1
ATOM 1641 C C . LYS A 1 204 ? 7.620 -0.643 -21.235 1.00 91.31 204 LYS A C 1
ATOM 1643 O O . LYS A 1 204 ? 6.950 -1.379 -20.514 1.00 91.31 204 LYS A O 1
ATOM 1648 N N . ILE A 1 205 ? 8.206 0.467 -20.783 1.00 88.50 205 ILE A N 1
ATOM 1649 C CA . ILE A 1 205 ? 8.065 0.935 -19.396 1.00 88.50 205 ILE A CA 1
ATOM 1650 C C . ILE A 1 205 ? 6.602 1.273 -19.114 1.00 88.50 205 ILE A C 1
ATOM 1652 O O . ILE A 1 205 ? 6.057 0.855 -18.097 1.00 88.50 205 ILE A O 1
ATOM 1656 N N . THR A 1 206 ? 5.944 1.990 -20.024 1.00 85.06 206 THR A N 1
ATOM 1657 C CA . THR A 1 206 ? 4.523 2.319 -19.911 1.00 85.06 206 THR A CA 1
ATOM 1658 C C . THR A 1 206 ? 3.656 1.064 -19.920 1.00 85.06 206 THR A C 1
ATOM 1660 O O . THR A 1 206 ? 2.767 0.963 -19.084 1.00 85.06 206 THR A O 1
ATOM 1663 N N . HIS A 1 207 ? 3.927 0.085 -20.786 1.00 87.19 207 HIS A N 1
ATOM 1664 C CA . HIS A 1 207 ? 3.199 -1.185 -20.810 1.00 87.19 207 HIS A CA 1
ATOM 1665 C C . HIS A 1 207 ? 3.219 -1.884 -19.444 1.00 87.19 207 HIS A C 1
ATOM 1667 O O . HIS A 1 207 ? 2.166 -2.221 -18.906 1.00 87.19 207 HIS A O 1
ATOM 1673 N N . ASP A 1 208 ? 4.407 -2.062 -18.863 1.00 86.69 208 ASP A N 1
ATOM 1674 C CA . ASP A 1 208 ? 4.545 -2.749 -17.577 1.00 86.69 208 ASP A CA 1
ATOM 1675 C C . ASP A 1 208 ? 3.977 -1.917 -16.414 1.00 86.69 208 ASP A C 1
ATOM 1677 O O . ASP A 1 208 ? 3.492 -2.482 -15.435 1.00 86.69 208 ASP A O 1
ATOM 1681 N N . ARG A 1 209 ? 3.956 -0.582 -16.535 1.00 80.56 209 ARG A N 1
ATOM 1682 C CA . ARG A 1 209 ? 3.329 0.319 -15.553 1.00 80.56 209 ARG A CA 1
ATOM 1683 C C . ARG A 1 209 ? 1.798 0.328 -15.607 1.00 80.56 209 ARG A C 1
ATOM 1685 O O . ARG A 1 209 ? 1.177 0.305 -14.551 1.00 80.56 209 ARG A O 1
ATOM 1692 N N . VAL A 1 210 ? 1.182 0.328 -16.792 1.00 67.69 210 VAL A N 1
ATOM 1693 C CA . VAL A 1 210 ? -0.288 0.422 -16.977 1.00 67.69 210 VAL A CA 1
ATOM 1694 C C . VAL A 1 210 ? -1.032 -0.777 -16.376 1.00 67.69 210 VAL A C 1
ATOM 1696 O O . VAL A 1 210 ? -2.210 -0.673 -16.028 1.00 67.69 210 VAL A O 1
ATOM 1699 N N . ILE A 1 211 ? -0.351 -1.912 -16.185 1.00 56.91 211 ILE A N 1
ATOM 1700 C CA . ILE A 1 211 ? -0.902 -3.059 -15.449 1.00 56.91 211 ILE A CA 1
ATOM 1701 C C . ILE A 1 211 ? -1.267 -2.666 -14.005 1.00 56.91 211 ILE A C 1
ATOM 1703 O O . ILE A 1 211 ? -2.214 -3.222 -13.465 1.00 56.91 211 ILE A O 1
ATOM 1707 N N . VAL A 1 212 ? -0.583 -1.689 -13.397 1.00 52.50 212 VAL A N 1
ATOM 1708 C CA . VAL A 1 212 ? -0.854 -1.220 -12.025 1.00 52.50 212 VAL A CA 1
ATOM 1709 C C . VAL A 1 212 ? -1.986 -0.185 -11.953 1.00 52.50 212 VAL A C 1
ATOM 1711 O O . VAL A 1 212 ? -2.672 -0.132 -10.943 1.00 52.50 212 VAL A O 1
ATOM 1714 N N . GLU A 1 213 ? -2.250 0.565 -13.028 1.00 44.12 213 GLU A N 1
ATOM 1715 C CA . GLU A 1 213 ? -3.319 1.586 -13.094 1.00 44.12 213 GLU A CA 1
ATOM 1716 C C . GLU A 1 213 ? -4.744 0.991 -13.174 1.00 44.12 213 GLU A C 1
ATOM 1718 O O . GLU A 1 213 ? -5.732 1.701 -12.979 1.00 44.12 213 GLU A O 1
ATOM 1723 N N . ASN A 1 214 ? -4.868 -0.302 -13.498 1.00 40.50 214 ASN A N 1
ATOM 1724 C CA . ASN A 1 214 ? -6.145 -0.972 -13.788 1.00 40.50 214 ASN A CA 1
ATOM 1725 C C . ASN A 1 214 ? -6.631 -1.937 -12.685 1.00 40.50 214 ASN A C 1
ATOM 1727 O O . ASN A 1 214 ? -7.594 -2.675 -12.914 1.00 40.50 214 ASN A O 1
ATOM 1731 N N . PHE A 1 215 ? -5.992 -1.933 -11.511 1.00 37.88 215 PHE A N 1
ATOM 1732 C CA . PHE A 1 215 ? -6.411 -2.662 -10.304 1.00 37.88 215 PHE A CA 1
ATOM 1733 C C . PHE A 1 215 ? -6.601 -1.701 -9.126 1.00 37.88 215 PHE A C 1
ATOM 1735 O O . PHE A 1 215 ? -7.403 -2.051 -8.231 1.00 37.88 215 PHE A O 1
#